Protein AF-A0A1I0SXF0-F1 (afdb_monomer_lite)

Foldseek 3Di:
DDDDDDDDDDDDPDPDPPDPPVVVVVVVVLQVVLLVLLLVLLQVLLVVVCVVQVVVLVVLDQDDPVNNLCSLVVSCVVSARDVSNVVPLPDALCSNPNDPPDVPPPPCPAWADFPVVLVVVCVVPPDPQKDWGWHDHPFFIWIWIADNLQKIKIKTKGQDPDPDPDPDDDDDDDLPWDKATKMKIKMWIAASRSHTAKIWMKIFMWTARLQAIDTDDFFIDMDGDPVNPQKDKDWPDTRDWDWDDDPNFIKIKTKTKMKIAHSHFGAGSNRTDRIHMWMWMWIAGNVRDIDTTTDTD

Organism: NCBI:txid150248

Sequence (297 aa):
MFKKMFVLVPLLLLFGLFNSASLSFAEEVDKEDNVVKAKNYIENNVTELNDILSSLEKRQGDLDLQEIQAVIDNYYSKNPVPKELVDDKTLTIDDVFPVEKNENSVQQEEAVLDFEELITEAKEDLAEGDSIYEFSNENGVVTVYVSKTGEVMLLDRIAVPTLNLEKNNQVMAAAAWKTTRTERTTGIAYNAFGFKMFTIWAEGNFEYNGTSARHANADGNVQRHFWGSTLVMENRAIGKKRTVTVGSYKYPEVYTRVYFEASFGIRWAGVTMTSATVEAYVGGSQTGSVYGGTKKL

Secondary structure (DSSP, 8-state):
--------------S-SSSSSHHHHHHHHHHHHHHHHHHHHHHHHHHHHHHHHHHHHTTT----HHHHHHHHHHHHHHSPPPHHHHH-TT--HHHHS-----TT----TTPEE-HHHHHHHHHHSPPTT-EEEEEEETTEEEEEEE-TTS-EEEEEEEEPP------------SS--EEPPPEEEEEEEE-TTS-EEEEEEEEEEEEE-SS-EEEEEEEEEEEE-GGGGGSEEEEEEEEEEEEEEETTEEEEEEEEEEEEEEEEEEEETTEEEEEEEEEEEEEE-TTS-EEEE----

Radius of gyration: 26.37 Å; chains: 1; bounding box: 90×64×62 Å

Structure (mmCIF, N/CA/C/O backbone):
data_AF-A0A1I0SXF0-F1
#
_entry.id   AF-A0A1I0SXF0-F1
#
loop_
_atom_site.group_PDB
_atom_site.id
_atom_site.type_symbol
_atom_site.label_atom_id
_atom_site.label_alt_id
_atom_site.label_comp_id
_atom_site.label_asym_id
_atom_site.label_entity_id
_atom_site.label_seq_id
_atom_site.pdbx_PDB_ins_code
_atom_site.Cartn_x
_atom_site.Cartn_y
_atom_site.Cartn_z
_atom_site.occupancy
_atom_site.B_iso_or_equiv
_atom_site.auth_seq_id
_atom_site.auth_comp_id
_atom_site.auth_asym_id
_atom_site.auth_atom_id
_atom_site.pdbx_PDB_model_num
ATOM 1 N N . MET A 1 1 ? -66.593 -45.325 27.503 1.00 36.38 1 MET A N 1
ATOM 2 C CA . MET A 1 1 ? -65.301 -45.288 26.782 1.00 36.38 1 MET A CA 1
ATOM 3 C C . MET A 1 1 ? -65.125 -43.878 26.230 1.00 36.38 1 MET A C 1
ATOM 5 O O . MET A 1 1 ? -66.012 -43.480 25.501 1.00 36.38 1 MET A O 1
ATOM 9 N N . PHE A 1 2 ? -64.064 -43.168 26.653 1.00 32.50 2 PHE A N 1
ATOM 10 C CA . PHE A 1 2 ? -63.445 -41.937 26.093 1.00 32.50 2 PHE A CA 1
ATOM 11 C C . PHE A 1 2 ? -64.346 -40.772 25.609 1.00 32.50 2 PHE A C 1
ATOM 13 O O . PHE A 1 2 ? -65.251 -40.969 24.825 1.00 32.50 2 PHE A O 1
ATOM 20 N N . LYS A 1 3 ? -64.107 -39.488 25.890 1.00 32.38 3 LYS A N 1
ATOM 21 C CA . LYS A 1 3 ? -63.222 -38.721 26.781 1.00 32.38 3 LYS A CA 1
ATOM 22 C C . LYS A 1 3 ? -63.762 -37.269 26.737 1.00 32.38 3 LYS A C 1
ATOM 24 O O . LYS A 1 3 ? -64.450 -36.880 25.803 1.00 32.38 3 LYS A O 1
ATOM 29 N N . LYS A 1 4 ? -63.441 -36.511 27.781 1.00 38.09 4 LYS A N 1
ATOM 30 C CA . LYS A 1 4 ? -63.780 -35.108 28.090 1.00 38.09 4 LYS A CA 1
ATOM 31 C C . LYS A 1 4 ? -63.404 -34.107 26.978 1.00 38.09 4 LYS A C 1
ATOM 33 O O . LYS A 1 4 ? -62.362 -34.304 26.368 1.00 38.09 4 LYS A O 1
ATOM 38 N N . MET A 1 5 ? -64.113 -32.974 26.870 1.00 36.62 5 MET A N 1
ATOM 39 C CA . MET A 1 5 ? -63.612 -31.655 27.327 1.00 36.62 5 MET A CA 1
ATOM 40 C C . MET A 1 5 ? -64.590 -30.506 27.023 1.00 36.62 5 MET A C 1
ATOM 42 O O . MET A 1 5 ? -64.810 -30.135 25.877 1.00 36.62 5 MET A O 1
ATOM 46 N N . PHE A 1 6 ? -65.111 -29.909 28.096 1.00 45.16 6 PHE A N 1
ATOM 47 C CA . PHE A 1 6 ? -65.421 -28.482 28.180 1.00 45.16 6 PHE A CA 1
ATOM 48 C C . PHE A 1 6 ? -64.111 -27.697 28.059 1.00 45.16 6 PHE A C 1
ATOM 50 O O . PHE A 1 6 ? -63.197 -28.005 28.822 1.00 45.16 6 PHE A O 1
ATOM 57 N N . VAL A 1 7 ? -64.050 -26.654 27.226 1.00 38.91 7 VAL A N 1
ATOM 58 C CA . VAL A 1 7 ? -63.239 -25.462 27.528 1.00 38.91 7 VAL A CA 1
ATOM 59 C C . VAL A 1 7 ? -63.986 -24.215 27.058 1.00 38.91 7 VAL A C 1
ATOM 61 O O . VAL A 1 7 ? -64.253 -24.023 25.875 1.00 38.91 7 VAL A O 1
ATOM 64 N N . LEU A 1 8 ? -64.338 -23.412 28.060 1.00 36.06 8 LEU A N 1
ATOM 65 C CA . LEU A 1 8 ? -64.826 -22.041 28.010 1.00 36.06 8 LEU A CA 1
ATOM 66 C C . LEU A 1 8 ? -63.845 -21.122 27.268 1.00 36.06 8 LEU A C 1
ATOM 68 O O . LEU A 1 8 ? -62.645 -21.148 27.530 1.00 36.06 8 LEU A O 1
ATOM 72 N N . VAL A 1 9 ? -64.393 -20.216 26.465 1.00 43.66 9 VAL A N 1
ATOM 73 C CA . VAL A 1 9 ? -63.760 -18.933 26.137 1.00 43.66 9 VAL A CA 1
ATOM 74 C C . VAL A 1 9 ? -63.714 -18.080 27.415 1.00 43.66 9 VAL A C 1
ATOM 76 O O . VAL A 1 9 ? -64.735 -17.969 28.098 1.00 43.66 9 VAL A O 1
ATOM 79 N N . PRO A 1 10 ? -62.574 -17.436 27.717 1.00 44.12 10 PRO A N 1
ATOM 80 C CA . PRO A 1 10 ? -62.668 -16.007 27.978 1.00 44.12 10 PRO A CA 1
ATOM 81 C C . PRO A 1 10 ? -61.589 -15.200 27.245 1.00 44.12 10 PRO A C 1
ATOM 83 O O . PRO A 1 10 ? -60.389 -15.413 27.382 1.00 44.12 10 PRO A O 1
ATOM 86 N N . LEU A 1 11 ? -62.092 -14.250 26.461 1.00 44.22 11 LEU A N 1
ATOM 87 C CA . LEU A 1 11 ? -61.677 -12.851 26.380 1.00 44.22 11 LEU A CA 1
ATOM 88 C C . LEU A 1 11 ? -60.486 -12.455 27.287 1.00 44.22 11 LEU A C 1
ATOM 90 O O . LEU A 1 11 ? -60.668 -12.250 28.482 1.00 44.22 11 LEU A O 1
ATOM 94 N N . LEU A 1 12 ? -59.298 -12.278 26.704 1.00 40.75 12 LEU A N 1
ATOM 95 C CA . LEU A 1 12 ? -58.191 -11.475 27.255 1.00 40.75 12 LEU A CA 1
ATOM 96 C C . LEU A 1 12 ? -57.285 -10.994 26.102 1.00 40.75 12 LEU A C 1
ATOM 98 O O . LEU A 1 12 ? -56.082 -11.222 26.062 1.00 40.75 12 LEU A O 1
ATOM 102 N N . LEU A 1 13 ? -57.892 -10.326 25.118 1.00 39.62 13 LEU A N 1
ATOM 103 C CA . LEU A 1 13 ? -57.183 -9.478 24.156 1.00 39.62 13 LEU A CA 1
ATOM 104 C C . LEU A 1 13 ? -57.098 -8.074 24.752 1.00 39.62 13 LEU A C 1
ATOM 106 O O . LEU A 1 13 ? -57.909 -7.229 24.399 1.00 39.62 13 LEU A O 1
ATOM 110 N N . LEU A 1 14 ? -56.196 -7.843 25.708 1.00 44.06 14 LEU A N 1
ATOM 111 C CA . LEU A 1 14 ? -55.929 -6.491 26.220 1.00 44.06 14 LEU A CA 1
ATOM 112 C C . LEU A 1 14 ? -54.582 -6.376 26.957 1.00 44.06 14 LEU A C 1
ATOM 114 O O . LEU A 1 14 ? -54.482 -5.642 27.922 1.00 44.06 14 LEU A O 1
ATOM 118 N N . PHE A 1 15 ? -53.526 -7.062 26.514 1.00 43.66 15 PHE A N 1
ATOM 119 C CA . PHE A 1 15 ? -52.150 -6.698 26.887 1.00 43.66 15 PHE A CA 1
ATOM 120 C C . PHE A 1 15 ? -51.203 -7.073 25.748 1.00 43.66 15 PHE A C 1
ATOM 122 O O . PHE A 1 15 ? -50.993 -8.247 25.468 1.00 43.66 15 PHE A O 1
ATOM 129 N N . GLY A 1 16 ? -50.665 -6.065 25.063 1.00 36.75 16 GLY A N 1
ATOM 130 C CA . GLY A 1 16 ? -49.703 -6.270 23.977 1.00 36.75 16 GLY A CA 1
ATOM 131 C C . GLY A 1 16 ? -49.351 -5.028 23.156 1.00 36.75 16 GLY A C 1
ATOM 132 O O . GLY A 1 16 ? -48.471 -5.111 22.312 1.00 36.75 16 GLY A O 1
ATOM 133 N N . LEU A 1 17 ? -49.984 -3.873 23.397 1.00 39.38 17 LEU A N 1
ATOM 134 C CA . LEU A 1 17 ? -49.678 -2.615 22.693 1.00 39.38 17 LEU A CA 1
ATOM 135 C C . LEU A 1 17 ? -48.643 -1.723 23.403 1.00 39.38 17 LEU A C 1
ATOM 137 O O . LEU A 1 17 ? -48.595 -0.525 23.159 1.00 39.38 17 LEU A O 1
ATOM 141 N N . PHE A 1 18 ? -47.789 -2.291 24.255 1.00 44.38 18 PHE A N 1
ATOM 142 C CA . PHE A 1 18 ? -46.662 -1.564 24.843 1.00 44.38 18 PHE A CA 1
ATOM 143 C C . PHE A 1 18 ? -45.451 -2.488 24.948 1.00 44.38 18 PHE A C 1
ATOM 145 O O . PHE A 1 18 ? -45.280 -3.146 25.967 1.00 44.38 18 PHE A O 1
ATOM 152 N N . ASN A 1 19 ? -44.658 -2.588 23.875 1.00 41.28 19 ASN A N 1
ATOM 153 C CA . ASN A 1 19 ? -43.223 -2.922 23.961 1.00 41.28 19 ASN A CA 1
ATOM 154 C C . ASN A 1 19 ? -42.435 -2.733 22.649 1.00 41.28 19 ASN A C 1
ATOM 156 O O . ASN A 1 19 ? -41.334 -3.250 22.512 1.00 41.28 19 ASN A O 1
ATOM 160 N N . SER A 1 20 ? -42.945 -1.972 21.680 1.00 40.62 20 SER A N 1
ATOM 161 C CA . SER A 1 20 ? -42.209 -1.658 20.444 1.00 40.62 20 SER A CA 1
ATOM 162 C C . SER A 1 20 ? -41.408 -0.348 20.501 1.00 40.62 20 SER A C 1
ATOM 164 O O . SER A 1 20 ? -40.778 0.002 19.514 1.00 40.62 20 SER A O 1
ATOM 166 N N . ALA A 1 21 ? -41.389 0.363 21.636 1.00 40.44 21 ALA A N 1
ATOM 167 C CA . ALA A 1 21 ? -40.644 1.623 21.793 1.00 40.44 21 ALA A CA 1
ATOM 168 C C . ALA A 1 21 ? -39.350 1.495 22.624 1.00 40.44 21 ALA A C 1
ATOM 170 O O . ALA A 1 21 ? -38.531 2.404 22.624 1.00 40.44 21 ALA A O 1
ATOM 171 N N . SER A 1 22 ? -39.149 0.382 23.336 1.00 37.34 22 SER A N 1
ATOM 172 C CA . SER A 1 22 ? -37.962 0.150 24.176 1.00 37.34 22 SER A CA 1
ATOM 173 C C . SER A 1 22 ? -36.822 -0.565 23.447 1.00 37.34 22 SER A C 1
ATOM 175 O O . SER A 1 22 ? -35.697 -0.542 23.931 1.00 37.34 22 SER A O 1
ATOM 177 N N . LEU A 1 23 ? -37.094 -1.169 22.286 1.00 40.25 23 LEU A N 1
ATOM 178 C CA . LEU A 1 23 ? -36.065 -1.800 21.455 1.00 40.25 23 LEU A CA 1
ATOM 179 C C . LEU A 1 23 ? -35.302 -0.774 20.607 1.00 40.25 23 LEU A C 1
ATOM 181 O O . LEU A 1 23 ? -34.086 -0.866 20.548 1.00 40.25 23 LEU A O 1
ATOM 185 N N . SER A 1 24 ? -35.965 0.253 20.053 1.00 39.66 24 SER A N 1
ATOM 186 C CA . SER A 1 24 ? -35.251 1.268 19.259 1.00 39.66 24 SER A CA 1
ATOM 187 C C . SER A 1 24 ? -34.368 2.170 20.123 1.00 39.66 24 SER A C 1
ATOM 189 O O . SER A 1 24 ? -33.274 2.513 19.711 1.00 39.66 24 SER A O 1
ATOM 191 N N . PHE A 1 25 ? -34.801 2.513 21.342 1.00 39.06 25 PHE A N 1
ATOM 192 C CA . PHE A 1 25 ? -34.037 3.407 22.219 1.00 39.06 25 PHE A CA 1
ATOM 193 C C . PHE A 1 25 ? -32.820 2.720 22.860 1.00 39.06 25 PHE A C 1
ATOM 195 O O . PHE A 1 25 ? -31.826 3.374 23.143 1.00 39.06 25 PHE A O 1
ATOM 202 N N . ALA A 1 26 ? -32.881 1.405 23.101 1.00 47.84 26 ALA A N 1
ATOM 203 C CA . ALA A 1 26 ? -31.738 0.651 23.621 1.00 47.84 26 ALA A CA 1
ATOM 204 C C . ALA A 1 26 ? -30.680 0.383 22.536 1.00 47.84 26 ALA A C 1
ATOM 206 O O . ALA A 1 26 ? -29.493 0.437 22.828 1.00 47.84 26 ALA A O 1
ATOM 207 N N . GLU A 1 27 ? -31.112 0.128 21.298 1.00 54.84 27 GLU A N 1
ATOM 208 C CA . GLU A 1 27 ? -30.232 -0.102 20.144 1.00 54.84 27 GLU A CA 1
ATOM 209 C C . GLU A 1 27 ? -29.553 1.200 19.671 1.00 54.84 27 GLU A C 1
ATOM 211 O O . GLU A 1 27 ? -28.376 1.198 19.323 1.00 54.84 27 GLU A O 1
ATOM 216 N N . GLU A 1 28 ? -30.254 2.337 19.743 1.00 55.66 28 GLU A N 1
ATOM 217 C CA . GLU A 1 28 ? -29.723 3.657 19.369 1.00 55.66 28 GLU A CA 1
ATOM 218 C C . GLU A 1 28 ? -28.699 4.199 20.389 1.00 55.66 28 GLU A C 1
ATOM 220 O O . GLU A 1 28 ? -27.676 4.754 19.992 1.00 55.66 28 GLU A O 1
ATOM 225 N N . VAL A 1 29 ? -28.910 3.964 21.695 1.00 58.78 29 VAL A N 1
ATOM 226 C CA . VAL A 1 29 ? -27.956 4.348 22.760 1.00 58.78 29 VAL A CA 1
ATOM 227 C C . VAL A 1 29 ? -26.666 3.517 22.710 1.00 58.78 29 VAL A C 1
ATOM 229 O O . VAL A 1 29 ? -25.591 4.054 22.972 1.00 58.78 29 VAL A O 1
ATOM 232 N N . ASP A 1 30 ? -26.748 2.230 22.354 1.00 74.06 30 ASP A N 1
ATOM 233 C CA . ASP A 1 30 ? -25.571 1.354 22.227 1.00 74.06 30 ASP A CA 1
ATOM 234 C C . ASP A 1 30 ? -24.715 1.742 21.007 1.00 74.06 30 ASP A C 1
ATOM 236 O O . ASP A 1 30 ? -23.486 1.796 21.089 1.00 74.06 30 ASP A O 1
ATOM 240 N N . LYS A 1 31 ? -25.359 2.128 19.894 1.00 80.94 31 LYS A N 1
ATOM 241 C CA . LYS A 1 31 ? -24.653 2.593 18.692 1.00 80.94 31 LYS A CA 1
ATOM 242 C C . LYS A 1 31 ? -23.901 3.909 18.925 1.00 80.94 31 LYS A C 1
ATOM 244 O O . LYS A 1 31 ? -22.761 4.031 18.483 1.00 80.94 31 LYS A O 1
ATOM 249 N N . GLU A 1 32 ? -24.491 4.886 19.618 1.00 85.75 32 GLU A N 1
ATOM 250 C CA . GLU A 1 32 ? -23.821 6.169 19.901 1.00 85.75 32 GLU A CA 1
ATOM 251 C C . GLU A 1 32 ? -22.584 5.990 20.803 1.00 85.75 32 GLU A C 1
ATOM 253 O O . GLU A 1 32 ? -21.521 6.554 20.527 1.00 85.75 32 GLU A O 1
ATOM 258 N N . ASP A 1 33 ? -22.677 5.143 21.834 1.00 88.88 33 ASP A N 1
ATOM 259 C CA . ASP A 1 33 ? -21.535 4.800 22.693 1.00 88.88 33 ASP A CA 1
ATOM 260 C C . ASP A 1 33 ? -20.435 4.054 21.912 1.00 88.88 33 ASP A C 1
ATOM 262 O O . ASP A 1 33 ? -19.247 4.375 22.035 1.00 88.88 33 ASP A O 1
ATOM 266 N N . ASN A 1 34 ? -20.815 3.115 21.037 1.00 88.12 34 ASN A N 1
ATOM 267 C CA . ASN A 1 34 ? -19.876 2.408 20.163 1.00 88.12 34 ASN A CA 1
ATOM 268 C C . ASN A 1 34 ? -19.177 3.345 19.170 1.00 88.12 34 ASN A C 1
ATOM 270 O O . ASN A 1 34 ? -17.974 3.201 18.949 1.00 88.12 34 ASN A O 1
ATOM 274 N N . VAL A 1 35 ? -19.876 4.347 18.626 1.00 89.12 35 VAL A N 1
ATOM 275 C CA . VAL A 1 35 ? -19.275 5.387 17.774 1.00 89.12 35 VAL A CA 1
ATOM 276 C C . VAL A 1 35 ? -18.187 6.153 18.529 1.00 89.12 35 VAL A C 1
ATOM 278 O O . VAL A 1 35 ? -17.072 6.300 18.023 1.00 89.12 35 VAL A O 1
ATOM 281 N N . VAL A 1 36 ? -18.466 6.595 19.760 1.00 91.19 36 VAL A N 1
ATOM 282 C CA . VAL A 1 36 ? -17.489 7.324 20.587 1.00 91.19 36 VAL A CA 1
ATOM 283 C C . VAL A 1 36 ? -16.285 6.443 20.931 1.00 91.19 36 VAL A C 1
ATOM 285 O O . VAL A 1 36 ? -15.139 6.887 20.821 1.00 91.19 36 VAL A O 1
ATOM 288 N N . LYS A 1 37 ? -16.516 5.183 21.310 1.00 90.81 37 LYS A N 1
ATOM 289 C CA . LYS A 1 37 ? -15.447 4.210 21.584 1.00 90.81 37 LYS A CA 1
ATOM 290 C C . LYS A 1 37 ? -14.580 3.950 20.357 1.00 90.81 37 LYS A C 1
ATOM 292 O O . LYS A 1 37 ? -13.356 3.957 20.477 1.00 90.81 37 LYS A O 1
ATOM 297 N N . ALA A 1 38 ? -15.197 3.748 19.193 1.00 89.81 38 ALA A N 1
ATOM 298 C CA . ALA A 1 38 ? -14.491 3.520 17.939 1.00 89.81 38 ALA A CA 1
ATOM 299 C C . ALA A 1 38 ? -13.643 4.727 17.550 1.00 89.81 38 ALA A C 1
ATOM 301 O O . ALA A 1 38 ? -12.468 4.561 17.232 1.00 89.81 38 ALA A O 1
ATOM 302 N N . LYS A 1 39 ? -14.200 5.938 17.659 1.00 91.38 39 LYS A N 1
ATOM 303 C CA . LYS A 1 39 ? -13.474 7.179 17.385 1.00 91.38 39 LYS A CA 1
ATOM 304 C C . LYS A 1 39 ? -12.245 7.323 18.279 1.00 91.38 39 LYS A C 1
ATOM 306 O O . LYS A 1 39 ? -11.142 7.483 17.769 1.00 91.38 39 LYS A O 1
ATOM 311 N N . ASN A 1 40 ? -12.417 7.179 19.594 1.00 93.62 40 ASN A N 1
ATOM 312 C CA . ASN A 1 40 ? -11.314 7.274 20.553 1.00 93.62 40 ASN A CA 1
ATOM 313 C C . ASN A 1 40 ? -10.244 6.203 20.308 1.00 93.62 40 ASN A C 1
ATOM 315 O O . ASN A 1 40 ? -9.052 6.486 20.397 1.00 93.62 40 ASN A O 1
ATOM 319 N N . TYR A 1 41 ? -10.657 4.968 20.007 1.00 93.31 41 TYR A N 1
ATOM 320 C CA . TYR A 1 41 ? -9.726 3.901 19.651 1.00 93.31 41 TYR A CA 1
ATOM 321 C C . TYR A 1 41 ? -8.919 4.288 18.408 1.00 93.31 41 TYR A C 1
ATOM 323 O O . TYR A 1 41 ? -7.693 4.247 18.443 1.00 93.31 41 TYR A O 1
ATOM 331 N N . ILE A 1 42 ? -9.584 4.705 17.332 1.00 92.00 42 ILE A N 1
ATOM 332 C CA . ILE A 1 42 ? -8.931 5.050 16.068 1.00 92.00 42 ILE A CA 1
ATOM 333 C C . ILE A 1 42 ? -7.971 6.233 16.241 1.00 92.00 42 ILE A C 1
ATOM 335 O O . ILE A 1 42 ? -6.807 6.115 15.872 1.00 92.00 42 ILE A O 1
ATOM 339 N N . GLU A 1 43 ? -8.411 7.334 16.853 1.00 92.94 43 GLU A N 1
ATOM 340 C CA . GLU A 1 43 ? -7.586 8.539 17.038 1.00 92.94 43 GLU A CA 1
ATOM 341 C C . GLU A 1 43 ? -6.325 8.258 17.874 1.00 92.94 43 GLU A C 1
ATOM 343 O O . GLU A 1 43 ? -5.227 8.712 17.529 1.00 92.94 43 GLU A O 1
ATOM 348 N N . ASN A 1 44 ? -6.452 7.451 18.935 1.00 95.00 44 ASN A N 1
ATOM 349 C CA . ASN A 1 44 ? -5.307 7.032 19.744 1.00 95.00 44 ASN A CA 1
ATOM 350 C C . ASN A 1 44 ? -4.333 6.169 18.930 1.00 95.00 44 ASN A C 1
ATOM 352 O O . ASN A 1 44 ? -3.128 6.418 18.961 1.00 95.00 44 ASN A O 1
ATOM 356 N N . ASN A 1 45 ? -4.844 5.194 18.168 1.00 93.38 45 ASN A N 1
ATOM 357 C CA . ASN A 1 45 ? -3.986 4.311 17.379 1.00 93.38 45 ASN A CA 1
ATOM 358 C C . ASN A 1 45 ? -3.285 5.041 16.231 1.00 93.38 45 ASN A C 1
ATOM 360 O O . ASN A 1 45 ? -2.110 4.782 15.992 1.00 93.38 45 ASN A O 1
ATOM 364 N N . VAL A 1 46 ? -3.963 5.970 15.548 1.00 93.56 46 VAL A N 1
ATOM 365 C CA . VAL A 1 46 ? -3.345 6.817 14.513 1.00 93.56 46 VAL A CA 1
ATOM 366 C C . VAL A 1 46 ? -2.172 7.590 15.104 1.00 93.56 46 VAL A C 1
ATOM 368 O O . VAL A 1 46 ? -1.076 7.571 14.548 1.00 93.56 46 VAL A O 1
ATOM 371 N N . THR A 1 47 ? -2.383 8.227 16.258 1.00 95.19 47 THR A N 1
ATOM 372 C CA . THR A 1 47 ? -1.353 9.026 16.932 1.00 95.19 47 THR A CA 1
ATOM 373 C C . THR A 1 47 ? -0.139 8.173 17.304 1.00 95.19 47 THR A C 1
ATOM 375 O O . THR A 1 47 ? 0.985 8.479 16.909 1.00 95.19 47 THR A O 1
ATOM 378 N N . GLU A 1 48 ? -0.355 7.066 18.017 1.00 96.50 48 GLU A N 1
ATOM 379 C CA . GLU A 1 48 ? 0.733 6.198 18.475 1.00 96.50 48 GLU A CA 1
ATOM 380 C C . GLU A 1 48 ? 1.462 5.496 17.320 1.00 96.50 48 GLU A C 1
ATOM 382 O O . GLU A 1 48 ? 2.688 5.359 17.349 1.00 96.50 48 GLU A O 1
ATOM 387 N N . LEU A 1 49 ? 0.735 5.057 16.286 1.00 96.00 49 LEU A N 1
ATOM 388 C CA . LEU A 1 49 ? 1.341 4.426 15.118 1.00 96.00 49 LEU A CA 1
ATOM 389 C C . LEU A 1 49 ? 2.206 5.426 14.341 1.00 96.00 49 LEU A C 1
ATOM 391 O O . LEU A 1 49 ? 3.326 5.085 13.955 1.00 96.00 49 LEU A O 1
ATOM 395 N N . ASN A 1 50 ? 1.735 6.663 14.171 1.00 95.69 50 ASN A N 1
ATOM 396 C CA . ASN A 1 50 ? 2.508 7.738 13.551 1.00 95.69 50 ASN A CA 1
ATOM 397 C C . ASN A 1 50 ? 3.789 8.052 14.341 1.00 95.69 50 ASN A C 1
ATOM 399 O O . ASN A 1 50 ? 4.857 8.225 13.748 1.00 95.69 50 ASN A O 1
ATOM 403 N N . ASP A 1 51 ? 3.733 8.045 15.675 1.00 96.00 51 ASP A N 1
ATOM 404 C CA . ASP A 1 51 ? 4.920 8.216 16.520 1.00 96.00 51 ASP A CA 1
ATOM 405 C C . ASP A 1 51 ? 5.939 7.080 16.324 1.00 96.00 51 ASP A C 1
ATOM 407 O O . ASP A 1 51 ? 7.151 7.325 16.221 1.00 96.00 51 ASP A O 1
ATOM 411 N N . ILE A 1 52 ? 5.464 5.832 16.226 1.00 95.88 52 ILE A N 1
ATOM 412 C CA . ILE A 1 52 ? 6.301 4.652 15.965 1.00 95.88 52 ILE A CA 1
ATOM 413 C C . ILE A 1 52 ? 6.960 4.753 14.585 1.00 95.88 52 ILE A C 1
ATOM 415 O O . ILE A 1 52 ? 8.185 4.607 14.483 1.00 95.88 52 ILE A O 1
ATOM 419 N N . LEU A 1 53 ? 6.174 5.016 13.539 1.00 95.69 53 LEU A N 1
ATOM 420 C CA . LEU A 1 53 ? 6.642 5.077 12.154 1.00 95.69 53 LEU A CA 1
ATOM 421 C C . LEU A 1 53 ? 7.584 6.261 11.928 1.00 95.69 53 LEU A C 1
ATOM 423 O O . LEU A 1 53 ? 8.673 6.066 11.391 1.00 95.69 53 LEU A O 1
ATOM 427 N N . SER A 1 54 ? 7.264 7.449 12.452 1.00 94.81 54 SER A N 1
ATOM 428 C CA . SER A 1 54 ? 8.162 8.612 12.400 1.00 94.81 54 SER A CA 1
ATOM 429 C C . SER A 1 54 ? 9.490 8.332 13.104 1.00 94.81 54 SER A C 1
ATOM 431 O O . SER A 1 54 ? 10.562 8.707 12.624 1.00 94.81 54 SER A O 1
ATOM 433 N N . SER A 1 55 ? 9.448 7.648 14.250 1.00 93.81 55 SER A N 1
ATOM 434 C CA . SER A 1 55 ? 10.660 7.261 14.975 1.00 93.81 55 SER A CA 1
ATOM 435 C C . SER A 1 55 ? 11.483 6.214 14.226 1.00 93.81 55 SER A C 1
ATOM 437 O O . SER A 1 55 ? 12.704 6.178 14.380 1.00 93.81 55 SER A O 1
ATOM 439 N N . LEU A 1 56 ? 10.852 5.319 13.461 1.00 92.62 56 LEU A N 1
ATOM 440 C CA . LEU A 1 56 ? 11.544 4.361 12.592 1.00 92.62 56 LEU A CA 1
ATOM 441 C C . LEU A 1 56 ? 12.176 5.061 11.386 1.00 92.62 56 LEU A C 1
ATOM 443 O O . LEU A 1 56 ? 13.352 4.839 11.116 1.00 92.62 56 LEU A O 1
ATOM 447 N N . GLU A 1 57 ? 11.442 5.949 10.720 1.00 90.94 57 GLU A N 1
ATOM 448 C CA . GLU A 1 57 ? 11.909 6.663 9.527 1.00 90.94 57 GLU A CA 1
ATOM 449 C C . GLU A 1 57 ? 13.133 7.531 9.852 1.00 90.94 57 GLU A C 1
ATOM 451 O O . GLU A 1 57 ? 14.165 7.463 9.182 1.00 90.94 57 GLU A O 1
ATOM 456 N N . LYS A 1 58 ? 13.089 8.259 10.977 1.00 89.69 58 LYS A N 1
ATOM 457 C CA . LYS A 1 58 ? 14.218 9.069 11.474 1.00 89.69 58 LYS A CA 1
ATOM 458 C C . LYS A 1 58 ? 15.477 8.256 11.771 1.00 89.69 58 LYS A C 1
ATOM 460 O O . LYS A 1 58 ? 16.572 8.815 11.755 1.00 89.69 58 LYS A O 1
ATOM 465 N N . ARG A 1 59 ? 15.342 6.960 12.072 1.00 85.00 59 ARG A N 1
ATOM 466 C CA . ARG A 1 59 ? 16.486 6.069 12.314 1.00 85.00 59 ARG A CA 1
ATOM 467 C C . ARG A 1 59 ? 17.195 5.649 11.023 1.00 85.00 59 ARG A C 1
ATOM 469 O O . ARG A 1 59 ? 18.290 5.110 11.139 1.00 85.00 59 ARG A O 1
ATOM 476 N N . GLN A 1 60 ? 16.613 5.918 9.846 1.00 75.81 60 GLN A N 1
ATOM 477 C CA . GLN A 1 60 ? 17.165 5.575 8.526 1.00 75.81 60 GLN A CA 1
ATOM 478 C C . GLN A 1 60 ? 17.652 4.117 8.455 1.00 75.81 60 GLN A C 1
ATOM 480 O O . GLN A 1 60 ? 18.776 3.837 8.041 1.00 75.81 60 GLN A O 1
ATOM 485 N N . GLY A 1 61 ? 16.819 3.193 8.941 1.00 71.81 61 GLY A N 1
ATOM 486 C CA . GLY A 1 61 ? 17.101 1.761 8.885 1.00 71.81 61 GLY A CA 1
ATOM 487 C C . GLY A 1 61 ? 16.799 1.168 7.510 1.00 71.81 61 GLY A C 1
ATOM 488 O O . GLY A 1 61 ? 15.876 1.615 6.834 1.00 71.81 61 GLY A O 1
ATOM 489 N N . ASP A 1 62 ? 17.557 0.136 7.144 1.00 82.75 62 ASP A N 1
ATOM 490 C CA . ASP A 1 62 ? 17.331 -0.724 5.975 1.00 82.75 62 ASP A CA 1
ATOM 491 C C . ASP A 1 62 ? 16.169 -1.683 6.280 1.00 82.75 62 ASP A C 1
ATOM 493 O O . ASP A 1 62 ? 16.390 -2.852 6.576 1.00 82.75 62 ASP A O 1
ATOM 497 N N . LEU A 1 63 ? 14.949 -1.134 6.361 1.00 87.69 63 LEU A N 1
ATOM 498 C CA . LEU A 1 63 ? 13.749 -1.886 6.729 1.00 87.69 63 LEU A CA 1
ATOM 499 C C . LEU A 1 63 ? 13.020 -2.389 5.486 1.00 87.69 63 LEU A C 1
ATOM 501 O O . LEU A 1 63 ? 12.697 -1.614 4.578 1.00 87.69 63 LEU A O 1
ATOM 505 N N . ASP A 1 64 ? 12.726 -3.684 5.462 1.00 89.69 64 ASP A N 1
ATOM 506 C CA . ASP A 1 64 ? 11.948 -4.298 4.390 1.00 89.69 64 ASP A CA 1
ATOM 507 C C . ASP A 1 64 ? 10.435 -4.321 4.680 1.00 89.69 64 ASP A C 1
ATOM 509 O O . ASP A 1 64 ? 9.953 -4.024 5.780 1.00 89.69 64 ASP A O 1
ATOM 513 N N . LEU A 1 65 ? 9.644 -4.680 3.664 1.00 90.62 65 LEU A N 1
ATOM 514 C CA . LEU A 1 65 ? 8.188 -4.750 3.773 1.00 90.62 65 LEU A CA 1
ATOM 515 C C . LEU A 1 65 ? 7.732 -5.725 4.877 1.00 90.62 65 LEU A C 1
ATOM 517 O O . LEU A 1 65 ? 6.682 -5.517 5.489 1.00 90.62 65 LEU A O 1
ATOM 521 N N . GLN A 1 66 ? 8.462 -6.813 5.126 1.00 91.75 66 GLN A N 1
ATOM 522 C CA . GLN A 1 66 ? 8.101 -7.789 6.152 1.00 91.75 66 GLN A CA 1
ATOM 523 C C . GLN A 1 66 ? 8.341 -7.225 7.556 1.00 91.75 66 GLN A C 1
ATOM 525 O O . GLN A 1 66 ? 7.504 -7.418 8.440 1.00 91.75 66 GLN A O 1
ATOM 530 N N . GLU A 1 67 ? 9.438 -6.504 7.760 1.00 93.38 67 GLU A N 1
ATOM 531 C CA . GLU A 1 67 ? 9.763 -5.846 9.024 1.00 93.38 67 GLU A CA 1
ATOM 532 C C . GLU A 1 67 ? 8.775 -4.724 9.346 1.00 93.38 67 GLU A C 1
ATOM 534 O O . GLU A 1 67 ? 8.275 -4.652 10.472 1.00 93.38 67 GLU A O 1
ATOM 539 N N . ILE A 1 68 ? 8.413 -3.901 8.357 1.00 94.50 68 ILE A N 1
ATOM 540 C CA . ILE A 1 68 ? 7.398 -2.851 8.527 1.00 94.50 68 ILE A CA 1
ATOM 541 C C . ILE A 1 68 ? 6.023 -3.454 8.848 1.00 94.50 68 ILE A C 1
ATOM 543 O O . ILE A 1 68 ? 5.358 -3.004 9.785 1.00 94.50 68 ILE A O 1
ATOM 547 N N . GLN A 1 69 ? 5.609 -4.520 8.152 1.00 95.12 69 GLN A N 1
ATOM 548 C CA . GLN A 1 69 ? 4.385 -5.252 8.508 1.00 95.12 69 GLN A CA 1
ATOM 549 C C . GLN A 1 69 ? 4.446 -5.800 9.932 1.00 95.12 69 GLN A C 1
ATOM 551 O O . GLN A 1 69 ? 3.476 -5.675 10.669 1.00 95.12 69 GLN A O 1
ATOM 556 N N . ALA A 1 70 ? 5.577 -6.378 10.345 1.00 95.44 70 ALA A N 1
ATOM 557 C CA . ALA A 1 70 ? 5.724 -6.933 11.684 1.00 95.44 70 ALA A CA 1
ATOM 558 C C . ALA A 1 70 ? 5.601 -5.857 12.773 1.00 95.44 70 ALA A C 1
ATOM 560 O O . ALA A 1 70 ? 5.038 -6.132 13.833 1.00 95.44 70 ALA A O 1
ATOM 561 N N . VAL A 1 71 ? 6.082 -4.634 12.521 1.00 95.88 71 VAL A N 1
ATOM 562 C CA . VAL A 1 71 ? 5.877 -3.488 13.419 1.00 95.88 71 VAL A CA 1
ATOM 563 C C . VAL A 1 71 ? 4.385 -3.185 13.578 1.00 95.88 71 VAL A C 1
ATOM 565 O O . VAL A 1 71 ? 3.910 -3.105 14.713 1.00 95.88 71 VAL A O 1
ATOM 568 N N . ILE A 1 72 ? 3.655 -3.061 12.465 1.00 96.00 72 ILE A N 1
ATOM 569 C CA . ILE A 1 72 ? 2.219 -2.737 12.446 1.00 96.00 72 ILE A CA 1
ATOM 570 C C . ILE A 1 72 ? 1.397 -3.867 13.085 1.00 96.00 72 ILE A C 1
ATOM 572 O O . ILE A 1 72 ? 0.603 -3.630 13.995 1.00 96.00 72 ILE A O 1
ATOM 576 N N . ASP A 1 73 ? 1.640 -5.115 12.686 1.00 95.50 73 ASP A N 1
ATOM 577 C CA . ASP A 1 73 ? 0.946 -6.295 13.208 1.00 95.50 73 ASP A CA 1
ATOM 578 C C . ASP A 1 73 ? 1.189 -6.452 14.722 1.00 95.50 73 ASP A C 1
ATOM 580 O O . ASP A 1 73 ? 0.262 -6.717 15.492 1.00 95.50 73 ASP A O 1
ATOM 584 N N . ASN A 1 74 ? 2.428 -6.245 15.189 1.00 96.56 74 ASN A N 1
ATOM 585 C CA . ASN A 1 74 ? 2.741 -6.294 16.617 1.00 96.56 74 ASN A CA 1
ATOM 586 C C . ASN A 1 74 ? 2.110 -5.126 17.396 1.00 96.56 74 ASN A C 1
ATOM 588 O O . ASN A 1 74 ? 1.828 -5.285 18.586 1.00 96.56 74 ASN A O 1
ATOM 592 N N . TYR A 1 75 ? 1.927 -3.959 16.776 1.00 96.44 75 TYR A N 1
ATOM 593 C CA . TYR A 1 75 ? 1.231 -2.838 17.401 1.00 96.44 75 TYR A CA 1
ATOM 594 C C . TYR A 1 75 ? -0.238 -3.196 17.664 1.00 96.44 75 TYR A C 1
ATOM 596 O O . TYR A 1 75 ? -0.661 -3.236 18.821 1.00 96.44 75 TYR A O 1
ATOM 604 N N . TYR A 1 76 ? -0.982 -3.595 16.631 1.00 94.62 76 TYR A N 1
ATOM 605 C CA . TYR A 1 76 ? -2.400 -3.943 16.774 1.00 94.62 76 TYR A CA 1
ATOM 606 C C . TYR A 1 76 ? -2.643 -5.225 17.579 1.00 94.62 76 TYR A C 1
ATOM 608 O O . TYR A 1 76 ? -3.665 -5.353 18.248 1.00 94.62 76 TYR A O 1
ATOM 616 N N . SER A 1 77 ? -1.685 -6.158 17.613 1.00 93.94 77 SER A N 1
ATOM 617 C CA . SER A 1 77 ? -1.764 -7.307 18.523 1.00 93.94 77 SER A CA 1
ATOM 618 C C . SER A 1 77 ? -1.673 -6.909 20.002 1.00 93.94 77 SER A C 1
ATOM 620 O O . SER A 1 77 ? -2.174 -7.649 20.850 1.00 93.94 77 SER A O 1
ATOM 622 N N . LYS A 1 78 ? -0.995 -5.803 20.329 1.00 96.25 78 LYS A N 1
ATOM 623 C CA . LYS A 1 78 ? -0.869 -5.285 21.703 1.00 96.25 78 LYS A CA 1
ATOM 624 C C . LYS A 1 78 ? -1.985 -4.307 22.057 1.00 96.25 78 LYS A C 1
ATOM 626 O O . LYS A 1 78 ? -2.326 -4.202 23.231 1.00 96.25 78 LYS A O 1
ATOM 631 N N . ASN A 1 79 ? -2.570 -3.672 21.045 1.00 94.75 79 ASN A N 1
ATOM 632 C CA . ASN A 1 79 ? -3.666 -2.717 21.154 1.00 94.75 79 ASN A CA 1
ATOM 633 C C . ASN A 1 79 ? -4.898 -3.212 20.371 1.00 94.75 79 ASN A C 1
ATOM 635 O O . ASN A 1 79 ? -5.309 -2.573 19.398 1.00 94.75 79 ASN A O 1
ATOM 639 N N . PRO A 1 80 ? -5.481 -4.372 20.736 1.00 92.88 80 PRO A N 1
ATOM 640 C CA . PRO A 1 80 ? -6.602 -4.929 19.994 1.00 92.88 80 PRO A CA 1
ATOM 641 C C . PRO A 1 80 ? -7.829 -4.021 20.095 1.00 92.88 80 PRO A C 1
ATOM 643 O O . PRO A 1 80 ? -8.099 -3.432 21.144 1.00 92.88 80 PRO A O 1
ATOM 646 N N . VAL A 1 81 ? -8.598 -3.955 19.010 1.00 89.56 81 VAL A N 1
ATOM 647 C CA . VAL A 1 81 ? -9.901 -3.287 19.003 1.00 89.56 81 VAL A CA 1
ATOM 648 C C . VAL A 1 81 ? -10.831 -3.913 20.061 1.00 89.56 81 VAL A C 1
ATOM 650 O O . VAL A 1 81 ? -10.848 -5.143 20.210 1.00 89.56 81 VAL A O 1
ATOM 653 N N . PRO A 1 82 ? -11.597 -3.102 20.818 1.00 88.38 82 PRO A N 1
ATOM 654 C CA . PRO A 1 82 ? -12.607 -3.605 21.741 1.00 88.38 82 PRO A CA 1
ATOM 655 C C . PRO A 1 82 ? -13.581 -4.566 21.054 1.00 88.38 82 PRO A C 1
ATOM 657 O O . PRO A 1 82 ? -14.043 -4.325 19.938 1.00 88.38 82 PRO A O 1
ATOM 660 N N . LYS A 1 83 ? -13.894 -5.678 21.724 1.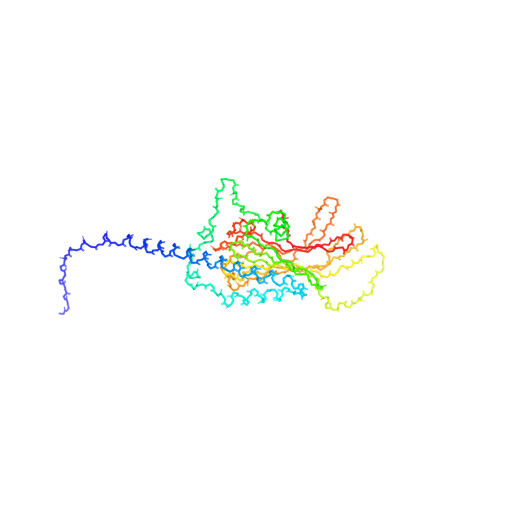00 85.94 83 LYS A N 1
ATOM 661 C CA . LYS A 1 83 ? -14.657 -6.780 21.125 1.00 85.94 83 LYS A CA 1
ATOM 662 C C . LYS A 1 83 ? -16.073 -6.352 20.736 1.00 85.94 83 LYS A C 1
ATOM 664 O O . LYS A 1 83 ? -16.570 -6.774 19.700 1.00 85.94 83 LYS A O 1
ATOM 669 N N . GLU A 1 84 ? -16.687 -5.494 21.539 1.00 84.69 84 GLU A N 1
ATOM 670 C CA . GLU A 1 84 ? -18.000 -4.911 21.278 1.00 84.69 84 GLU A CA 1
ATOM 671 C C . GLU A 1 84 ? -18.072 -4.191 19.922 1.00 84.69 84 GLU A C 1
ATOM 673 O O . GLU A 1 84 ? -19.075 -4.318 19.232 1.00 84.69 84 GLU A O 1
ATOM 678 N N . LEU A 1 85 ? -16.987 -3.539 19.484 1.00 83.81 85 LEU A N 1
ATOM 679 C CA . LEU A 1 85 ? -16.930 -2.856 18.186 1.00 83.81 85 LEU A CA 1
ATOM 680 C C . LEU A 1 85 ? -16.772 -3.836 17.019 1.00 83.81 85 LEU A C 1
ATOM 682 O O . LEU A 1 85 ? -17.230 -3.563 15.916 1.00 83.81 85 LEU A O 1
ATOM 686 N N . VAL A 1 86 ? -16.118 -4.978 17.251 1.00 79.94 86 VAL A N 1
ATOM 687 C CA . VAL A 1 86 ? -15.986 -6.051 16.250 1.00 79.94 86 VAL A CA 1
ATOM 688 C C . VAL A 1 86 ? -17.311 -6.787 16.058 1.00 79.94 86 VAL A C 1
ATOM 690 O O . VAL A 1 86 ? -17.629 -7.225 14.951 1.00 79.94 86 VAL A O 1
ATOM 693 N N . ASP A 1 87 ? -18.065 -6.950 17.144 1.00 79.44 87 ASP A N 1
ATOM 694 C CA . ASP A 1 87 ? -19.346 -7.649 17.145 1.00 79.44 87 ASP A CA 1
ATOM 695 C C . ASP A 1 87 ? -20.496 -6.753 16.621 1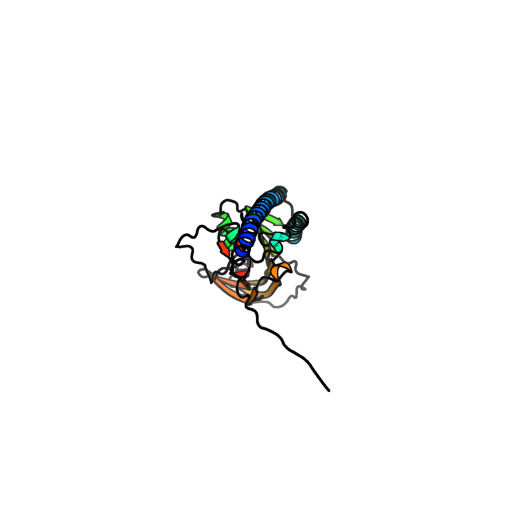.00 79.44 87 ASP A C 1
ATOM 697 O O . ASP A 1 87 ? -21.503 -7.283 16.134 1.00 79.44 87 ASP A O 1
ATOM 701 N N . ASP A 1 88 ? -20.342 -5.422 16.652 1.00 77.44 88 ASP A N 1
ATOM 702 C CA . ASP A 1 88 ? -21.294 -4.454 16.096 1.00 77.44 88 ASP A CA 1
ATOM 703 C C . ASP A 1 88 ? -21.220 -4.391 14.561 1.00 77.44 88 ASP A C 1
ATOM 705 O O . ASP A 1 88 ? -20.377 -3.734 13.953 1.00 77.44 88 ASP A O 1
ATOM 709 N N . LYS A 1 89 ? -22.167 -5.071 13.910 1.00 73.56 89 LYS A N 1
ATOM 710 C CA . LYS A 1 89 ? -22.281 -5.115 12.443 1.00 73.56 89 LYS A CA 1
ATOM 711 C C . LYS A 1 89 ? -22.974 -3.892 11.837 1.00 73.56 89 LYS A C 1
ATOM 713 O O . LYS A 1 89 ? -23.115 -3.835 10.617 1.00 73.56 89 LYS A O 1
ATOM 718 N N . THR A 1 90 ? -23.486 -2.985 12.666 1.00 74.81 90 THR A N 1
ATOM 719 C CA . THR A 1 90 ? -24.240 -1.796 12.237 1.00 74.81 90 THR A CA 1
ATOM 720 C C . THR A 1 90 ? -23.395 -0.529 12.249 1.00 74.81 90 THR A C 1
ATOM 722 O O . THR A 1 90 ? -23.808 0.482 11.672 1.00 74.81 90 THR A O 1
ATOM 725 N N . LEU A 1 91 ? -22.235 -0.587 12.905 1.00 75.62 91 LEU A N 1
ATOM 726 C CA . LEU A 1 91 ? -21.238 0.465 12.927 1.00 75.62 91 LEU A CA 1
ATOM 727 C C . LEU A 1 91 ? -20.521 0.531 11.575 1.00 75.62 91 LEU A C 1
ATOM 729 O O . LEU A 1 91 ? -20.022 -0.471 11.066 1.00 75.62 91 LEU A O 1
ATOM 733 N N . THR A 1 92 ? -20.445 1.725 11.004 1.00 74.25 92 THR A N 1
ATOM 734 C CA . THR A 1 92 ? -19.737 2.010 9.753 1.00 74.25 92 THR A CA 1
ATOM 735 C C . THR A 1 92 ? -18.692 3.098 9.970 1.00 74.25 92 THR A C 1
ATOM 737 O O . THR A 1 92 ? -18.784 3.882 10.915 1.00 74.25 92 THR A O 1
ATOM 740 N N . ILE A 1 93 ? -17.703 3.190 9.077 1.00 73.44 93 ILE A N 1
ATOM 741 C CA . ILE A 1 93 ? -16.706 4.267 9.145 1.00 73.44 93 ILE A CA 1
ATOM 742 C C . ILE A 1 93 ? -17.356 5.654 9.023 1.00 73.44 93 ILE A C 1
ATOM 744 O O . ILE A 1 93 ? -16.885 6.597 9.647 1.00 73.44 93 ILE A O 1
ATOM 748 N N . ASP A 1 94 ? -18.474 5.768 8.299 1.00 75.19 94 ASP A N 1
ATOM 749 C CA . ASP A 1 94 ? -19.225 7.018 8.148 1.00 75.19 94 ASP A CA 1
ATOM 750 C C . ASP A 1 94 ? -19.987 7.411 9.424 1.00 75.19 94 ASP A C 1
ATOM 752 O O . ASP A 1 94 ? -20.221 8.599 9.643 1.00 75.19 94 ASP A O 1
ATOM 756 N N . ASP A 1 95 ? -20.342 6.449 10.285 1.00 78.44 95 ASP A N 1
ATOM 757 C CA . ASP A 1 95 ? -20.894 6.753 11.612 1.00 78.44 95 ASP A CA 1
ATOM 758 C C . ASP A 1 95 ? -19.816 7.371 12.524 1.00 78.44 95 ASP A C 1
ATOM 760 O O . ASP A 1 95 ? -20.109 8.255 13.327 1.00 78.44 95 ASP A O 1
ATOM 764 N N . VAL A 1 96 ? -18.563 6.916 12.395 1.00 80.06 96 VAL A N 1
ATOM 765 C CA . VAL A 1 96 ? -17.435 7.337 13.246 1.00 80.06 96 VAL A CA 1
ATOM 766 C C . VAL A 1 96 ? -16.776 8.626 12.740 1.00 80.06 96 VAL A C 1
ATOM 768 O O . VAL A 1 96 ? -16.473 9.531 13.521 1.00 80.06 96 VAL A O 1
ATOM 771 N N . PHE A 1 97 ? -16.580 8.726 11.427 1.00 79.75 97 PHE A N 1
ATOM 772 C CA . PHE A 1 97 ? -15.950 9.850 10.739 1.00 79.75 97 PHE A CA 1
ATOM 773 C C . PHE A 1 97 ? -16.825 10.314 9.570 1.00 79.75 97 PHE A C 1
ATOM 775 O O . PHE A 1 97 ? -16.490 10.057 8.406 1.00 79.75 97 PHE A O 1
ATOM 782 N N . PRO A 1 98 ? -17.931 11.024 9.854 1.00 73.75 98 PRO A N 1
ATOM 783 C CA . PRO A 1 98 ? -18.875 11.439 8.830 1.00 73.75 98 PRO A CA 1
ATOM 784 C C . PRO A 1 98 ? -18.197 12.313 7.776 1.00 73.75 98 PRO A C 1
ATOM 786 O O . PRO A 1 98 ? -17.406 13.212 8.074 1.00 73.75 98 PRO A O 1
ATOM 789 N N . VAL A 1 99 ? -18.516 12.046 6.515 1.00 65.38 99 VAL A N 1
ATOM 790 C CA . VAL A 1 99 ? -18.119 12.903 5.400 1.00 65.38 99 VAL A CA 1
ATOM 791 C C . VAL A 1 99 ? -19.099 14.073 5.338 1.00 65.38 99 VAL A C 1
ATOM 793 O O . VAL A 1 99 ? -20.312 13.860 5.266 1.00 65.38 99 VAL A O 1
ATOM 796 N N . GLU A 1 100 ? -18.600 15.313 5.325 1.00 55.94 100 GLU A N 1
ATOM 797 C CA . GLU A 1 100 ? -19.412 16.442 4.869 1.00 55.94 100 GLU A CA 1
ATOM 798 C C . GLU A 1 100 ? -19.777 16.172 3.407 1.00 55.94 100 GLU A C 1
ATOM 800 O O . GLU A 1 100 ? -18.944 16.300 2.508 1.00 55.94 100 GLU A O 1
ATOM 805 N N . LYS A 1 101 ? -21.010 15.713 3.165 1.00 46.38 101 LYS A N 1
ATOM 806 C CA . LYS A 1 101 ? -21.534 15.528 1.812 1.00 46.38 101 LYS A CA 1
ATOM 807 C C . LYS A 1 101 ? -21.626 16.898 1.154 1.00 46.38 101 LYS A C 1
ATOM 809 O O . LYS A 1 101 ? -22.654 17.563 1.234 1.00 46.38 101 LYS A O 1
ATOM 814 N N . ASN A 1 102 ? -20.564 17.319 0.483 1.00 42.25 102 ASN A N 1
ATOM 815 C CA . ASN A 1 102 ? -20.698 18.338 -0.539 1.00 42.25 102 ASN A CA 1
ATOM 816 C C . ASN A 1 102 ? -21.610 17.743 -1.615 1.00 42.25 102 ASN A C 1
ATOM 818 O O . ASN A 1 102 ? -21.370 16.630 -2.073 1.00 42.25 102 ASN A O 1
ATOM 822 N N . GLU A 1 103 ? -22.644 18.464 -2.050 1.00 38.97 103 GLU A N 1
ATOM 823 C CA . GLU A 1 103 ? -23.595 18.005 -3.085 1.00 38.97 103 GLU A CA 1
ATOM 824 C C . GLU A 1 103 ? -22.912 17.637 -4.428 1.00 38.97 103 GLU A C 1
ATOM 826 O O . GLU A 1 103 ? -23.544 17.076 -5.318 1.00 38.97 103 GLU A O 1
ATOM 831 N N . ASN A 1 104 ? -21.602 17.893 -4.544 1.00 36.06 104 ASN A N 1
ATOM 832 C CA . ASN A 1 104 ? -20.731 17.549 -5.664 1.00 36.06 104 ASN A CA 1
ATOM 833 C C . ASN A 1 104 ? -19.761 16.374 -5.404 1.00 36.06 104 ASN A C 1
ATOM 835 O O . ASN A 1 104 ? -19.007 16.029 -6.314 1.00 36.06 104 ASN A O 1
ATOM 839 N N . SER A 1 105 ? -19.723 15.753 -4.215 1.00 37.22 105 SER A N 1
ATOM 840 C CA . SER A 1 105 ? -18.918 14.540 -4.000 1.00 37.22 105 SER A CA 1
ATOM 841 C C . SER A 1 105 ? -19.659 13.350 -4.600 1.00 37.22 105 SER A C 1
ATOM 843 O O . SER A 1 105 ? -20.422 12.653 -3.930 1.00 37.22 105 SER A O 1
ATOM 845 N N . VAL A 1 106 ? -19.479 13.168 -5.905 1.00 38.69 106 VAL A N 1
ATOM 846 C CA . VAL A 1 106 ? -19.894 11.970 -6.629 1.00 38.69 106 VAL A CA 1
ATOM 847 C C . VAL A 1 106 ? -19.342 10.764 -5.867 1.00 38.69 106 VAL A C 1
ATOM 849 O O . VAL A 1 106 ? -18.127 10.643 -5.719 1.00 38.69 106 VAL A O 1
ATOM 852 N N . GLN A 1 107 ? -20.223 9.885 -5.376 1.00 42.41 107 GLN A N 1
ATOM 853 C CA . GLN A 1 107 ? -19.851 8.502 -5.084 1.00 42.41 107 GLN A CA 1
ATOM 854 C C . GLN A 1 107 ? -19.236 7.962 -6.376 1.00 42.41 107 GLN A C 1
ATOM 856 O O . GLN A 1 107 ? -19.954 7.707 -7.341 1.00 42.41 107 GLN A O 1
ATOM 861 N N . GLN A 1 108 ? -17.906 7.910 -6.461 1.00 43.84 108 GLN A N 1
ATOM 862 C CA . GLN A 1 108 ? -17.233 7.350 -7.624 1.00 43.84 108 GLN A CA 1
ATOM 863 C C . GLN A 1 108 ? -17.433 5.833 -7.587 1.00 43.84 108 GLN A C 1
ATOM 865 O O . GLN A 1 108 ? -16.574 5.096 -7.122 1.00 43.84 108 GLN A O 1
ATOM 870 N N . GLU A 1 109 ? -18.579 5.365 -8.080 1.00 41.25 109 GLU A N 1
ATOM 871 C CA . GLU A 1 109 ? -18.913 3.937 -8.170 1.00 41.25 109 GLU A CA 1
ATOM 872 C C . GLU A 1 109 ? -18.033 3.162 -9.176 1.00 41.25 109 GLU A C 1
ATOM 874 O O . GLU A 1 109 ? -18.186 1.954 -9.318 1.00 41.25 109 GLU A O 1
ATOM 879 N N . GLU A 1 110 ? -17.062 3.796 -9.844 1.00 44.84 110 GLU A N 1
ATOM 880 C CA . GLU A 1 110 ? -16.225 3.137 -10.862 1.00 44.84 110 GLU A CA 1
ATOM 881 C C . GLU A 1 110 ? -14.732 3.520 -10.825 1.00 44.84 110 GLU A C 1
ATOM 883 O O . GLU A 1 110 ? -13.991 3.195 -11.755 1.00 44.84 110 GLU A O 1
ATOM 888 N N . ALA A 1 111 ? -14.245 4.183 -9.771 1.00 50.53 111 ALA A N 1
ATOM 889 C CA . ALA A 1 111 ? -12.836 4.573 -9.723 1.00 50.53 111 ALA A CA 1
ATOM 890 C C . ALA A 1 111 ? -11.908 3.375 -9.448 1.00 50.53 111 ALA A C 1
ATOM 892 O O . ALA A 1 111 ? -12.065 2.625 -8.477 1.00 50.53 111 ALA A O 1
ATOM 893 N N . VAL A 1 112 ? -10.916 3.198 -10.326 1.00 54.97 112 VAL A N 1
ATOM 894 C CA . VAL A 1 112 ? -9.744 2.364 -10.049 1.00 54.97 112 VAL A CA 1
ATOM 895 C C . VAL A 1 112 ? -8.790 3.190 -9.199 1.00 54.97 112 VAL A C 1
ATOM 897 O O . VAL A 1 112 ? -8.326 4.237 -9.638 1.00 54.97 112 VAL A O 1
ATOM 900 N N . LEU A 1 113 ? -8.501 2.714 -7.998 1.00 54.97 113 LEU A N 1
ATOM 901 C CA . LEU A 1 113 ? -7.574 3.337 -7.079 1.00 54.97 113 LEU A CA 1
ATOM 902 C C . LEU A 1 113 ? -6.172 2.826 -7.295 1.00 54.97 113 LEU A C 1
ATOM 904 O O . LEU A 1 113 ? -5.880 1.624 -7.351 1.00 54.97 113 LEU A O 1
ATOM 908 N N . ASP A 1 114 ? -5.323 3.822 -7.368 1.00 60.69 114 ASP A N 1
ATOM 909 C CA . ASP A 1 114 ? -3.922 3.739 -7.627 1.00 60.69 114 ASP A CA 1
ATOM 910 C C . ASP A 1 114 ? -3.224 4.225 -6.350 1.00 60.69 114 ASP A C 1
ATOM 912 O O . ASP A 1 114 ? -3.189 5.407 -6.092 1.00 60.69 114 ASP A O 1
ATOM 916 N N . PHE A 1 115 ? -2.729 3.317 -5.510 1.00 58.19 115 PHE A N 1
ATOM 917 C CA . PHE A 1 115 ? -1.854 3.588 -4.364 1.00 58.19 115 PHE A CA 1
ATOM 918 C C . PHE A 1 115 ? -0.616 4.463 -4.666 1.00 58.19 115 PHE A C 1
ATOM 920 O O . PHE A 1 115 ? -0.224 5.230 -3.800 1.00 58.19 115 PHE A O 1
ATOM 927 N N . GLU A 1 116 ? 0.026 4.367 -5.833 1.00 58.78 116 GLU A N 1
ATOM 928 C CA . GLU A 1 116 ? 1.180 5.191 -6.226 1.00 58.78 116 GLU A CA 1
ATOM 929 C C . GLU A 1 116 ? 0.728 6.609 -6.601 1.00 58.78 116 GLU A C 1
ATOM 931 O O . GLU A 1 116 ? 1.346 7.574 -6.154 1.00 58.78 116 GLU A O 1
ATOM 936 N N . GLU A 1 117 ? -0.376 6.753 -7.341 1.00 58.75 117 GLU A N 1
ATOM 937 C CA . GLU A 1 117 ? -1.059 8.037 -7.559 1.00 58.75 117 GLU A CA 1
ATOM 938 C C . GLU A 1 117 ? -1.583 8.585 -6.235 1.00 58.75 117 GLU A C 1
ATOM 940 O O . GLU A 1 117 ? -1.340 9.739 -5.963 1.00 58.75 117 GLU A O 1
ATOM 945 N N . LEU A 1 118 ? -2.162 7.774 -5.351 1.00 56.44 118 LEU A N 1
ATOM 946 C CA . LEU A 1 118 ? -2.607 8.183 -4.017 1.00 56.44 118 LEU A CA 1
ATOM 947 C C . LEU A 1 118 ? -1.435 8.665 -3.173 1.00 56.44 118 LEU A C 1
ATOM 949 O O . LEU A 1 118 ? -1.564 9.675 -2.507 1.00 56.44 118 LEU A O 1
ATOM 953 N N . ILE A 1 119 ? -0.288 7.986 -3.195 1.00 59.25 119 ILE A N 1
ATOM 954 C CA . ILE A 1 119 ? 0.922 8.443 -2.502 1.00 59.25 119 ILE A CA 1
ATOM 955 C C . ILE A 1 119 ? 1.459 9.723 -3.150 1.00 59.25 119 ILE A C 1
ATOM 957 O O . ILE A 1 119 ? 1.941 10.601 -2.442 1.00 59.25 119 ILE A O 1
ATOM 961 N N . THR A 1 120 ? 1.396 9.850 -4.475 1.00 63.28 120 THR A N 1
ATOM 962 C CA . THR A 1 120 ? 1.857 11.044 -5.200 1.00 63.28 120 THR A CA 1
ATOM 963 C C . THR A 1 120 ? 0.939 12.241 -4.938 1.00 63.28 120 THR A C 1
ATOM 965 O O . THR A 1 120 ? 1.419 13.290 -4.526 1.00 63.28 120 THR A O 1
ATOM 968 N N . GLU A 1 121 ? -0.372 12.068 -5.080 1.00 58.84 121 GLU A N 1
ATOM 969 C CA . GLU A 1 121 ? -1.427 13.032 -4.763 1.00 58.84 121 GLU A CA 1
ATOM 970 C C . GLU A 1 121 ? -1.388 13.397 -3.279 1.00 58.84 121 GLU A C 1
ATOM 972 O O . GLU A 1 121 ? -1.368 14.574 -2.945 1.00 58.84 121 GLU A O 1
ATOM 977 N N . ALA A 1 122 ? -1.268 12.423 -2.374 1.00 57.41 122 ALA A N 1
ATOM 978 C CA . ALA A 1 122 ? -1.150 12.690 -0.945 1.00 57.41 122 ALA A CA 1
ATOM 979 C C . ALA A 1 122 ? 0.186 13.357 -0.578 1.00 57.41 122 ALA A C 1
ATOM 981 O O . ALA A 1 122 ? 0.255 14.048 0.428 1.00 57.41 122 ALA A O 1
ATOM 982 N N . LYS A 1 123 ? 1.254 13.223 -1.373 1.00 64.12 123 LYS A N 1
ATOM 983 C CA . LYS A 1 123 ? 2.467 14.045 -1.202 1.00 64.12 123 LYS A CA 1
ATOM 984 C C . LYS A 1 123 ? 2.274 15.485 -1.682 1.00 64.12 123 LYS A C 1
ATOM 986 O O . LYS A 1 123 ? 2.959 16.373 -1.176 1.00 64.12 123 LYS A O 1
ATOM 991 N N . GLU A 1 124 ? 1.398 15.718 -2.658 1.00 64.38 124 GLU A N 1
ATOM 992 C CA . GLU A 1 124 ? 1.120 17.046 -3.217 1.00 64.38 124 GLU A CA 1
ATOM 993 C C . GLU A 1 124 ? 0.065 17.824 -2.409 1.00 64.38 124 GLU A C 1
ATOM 995 O O . GLU A 1 124 ? 0.217 19.033 -2.229 1.00 64.38 124 GLU A O 1
ATOM 1000 N N . ASP A 1 125 ? -0.955 17.141 -1.886 1.00 62.41 125 ASP A N 1
ATOM 1001 C CA . ASP A 1 125 ? -2.061 17.704 -1.103 1.00 62.41 125 ASP A CA 1
ATOM 1002 C C . ASP A 1 125 ? -2.503 16.720 -0.002 1.00 62.41 125 ASP A C 1
ATOM 1004 O O . ASP A 1 125 ? -3.572 16.105 -0.051 1.00 62.41 125 ASP A O 1
ATOM 1008 N N . LEU A 1 126 ? -1.630 16.512 0.991 1.00 68.81 126 LEU A N 1
ATOM 1009 C CA . LEU A 1 126 ? -1.915 15.633 2.127 1.00 68.81 126 LEU A CA 1
ATOM 1010 C C . LEU A 1 126 ? -3.085 16.200 2.934 1.00 68.81 126 LEU A C 1
ATOM 1012 O O . LEU A 1 126 ? -2.973 17.278 3.527 1.00 68.81 126 LEU A O 1
ATOM 1016 N N . ALA A 1 127 ? -4.191 15.458 3.004 1.00 68.25 127 ALA A N 1
ATOM 1017 C CA . ALA A 1 127 ? -5.313 15.850 3.843 1.00 68.25 127 ALA A CA 1
ATOM 1018 C C . ALA A 1 127 ? -4.856 16.009 5.304 1.00 68.25 127 ALA A C 1
ATOM 1020 O O . ALA A 1 127 ? -4.088 15.200 5.827 1.00 68.25 127 ALA A O 1
ATOM 1021 N N . GLU A 1 128 ? -5.351 17.046 5.984 1.00 73.12 128 GLU A N 1
ATOM 1022 C CA . GLU A 1 128 ? -5.001 17.301 7.383 1.00 73.12 128 GLU A CA 1
ATOM 1023 C C . GLU A 1 128 ? -5.292 16.066 8.255 1.00 73.12 128 GLU A C 1
ATOM 1025 O O . GLU A 1 128 ? -6.431 15.584 8.304 1.00 73.12 128 GLU A O 1
ATOM 1030 N N . GLY A 1 129 ? -4.250 15.571 8.932 1.00 77.06 129 GLY A N 1
ATOM 1031 C CA . GLY A 1 129 ? -4.282 14.388 9.799 1.00 77.06 129 GLY A CA 1
ATOM 1032 C C . GLY A 1 129 ? -3.768 13.093 9.158 1.00 77.06 129 GLY A C 1
ATOM 1033 O O . GLY A 1 129 ? -3.521 12.137 9.888 1.00 77.06 129 GLY A O 1
ATOM 1034 N N . ASP A 1 130 ? -3.581 13.050 7.837 1.00 84.62 130 ASP A N 1
ATOM 1035 C CA . ASP A 1 130 ? -2.944 11.914 7.164 1.00 84.62 130 ASP A CA 1
ATOM 1036 C C . ASP A 1 130 ? -1.412 11.974 7.318 1.00 84.62 130 ASP A C 1
ATOM 1038 O O . ASP A 1 130 ? -0.832 13.013 7.644 1.00 84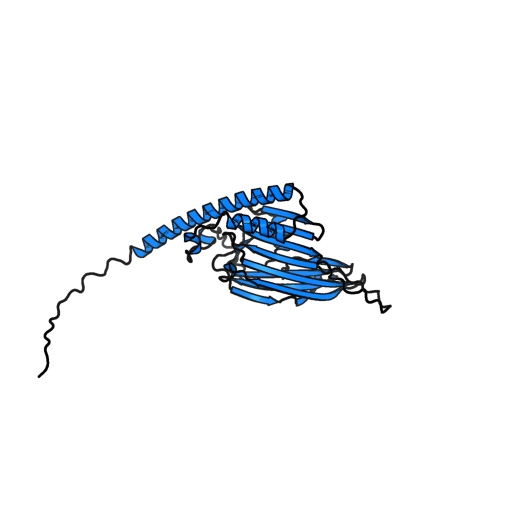.62 130 ASP A O 1
ATOM 1042 N N . SER A 1 131 ? -0.724 10.848 7.122 1.00 88.38 131 SER A N 1
ATOM 1043 C CA . SER A 1 131 ? 0.739 10.756 7.224 1.00 88.38 131 SER A CA 1
ATOM 1044 C C . SER A 1 131 ? 1.324 9.761 6.224 1.00 88.38 131 SER A C 1
ATOM 1046 O O . SER A 1 131 ? 0.718 8.732 5.925 1.00 88.38 131 SER A O 1
ATOM 1048 N N . ILE A 1 132 ? 2.518 10.069 5.711 1.00 88.94 132 ILE A N 1
ATOM 1049 C CA . ILE A 1 132 ? 3.287 9.210 4.802 1.00 88.94 132 ILE A CA 1
ATOM 1050 C C . ILE A 1 132 ? 4.694 9.039 5.360 1.00 88.94 132 ILE A C 1
ATOM 1052 O O . ILE A 1 132 ? 5.315 10.020 5.766 1.00 88.94 132 ILE A O 1
ATOM 1056 N N . TYR A 1 133 ? 5.188 7.805 5.325 1.00 90.62 133 TYR A N 1
ATOM 1057 C CA . TYR A 1 133 ? 6.544 7.440 5.722 1.00 90.62 133 TYR A CA 1
ATOM 1058 C C . TYR A 1 133 ? 7.220 6.628 4.624 1.00 90.62 133 TYR A C 1
ATOM 1060 O O . TYR A 1 133 ? 6.582 5.764 4.018 1.00 90.62 133 TYR A O 1
ATOM 1068 N N . GLU A 1 134 ? 8.508 6.864 4.390 1.00 89.94 134 GLU A N 1
ATOM 1069 C CA . GLU A 1 134 ? 9.284 6.147 3.376 1.00 89.94 134 GLU A CA 1
ATOM 1070 C C . 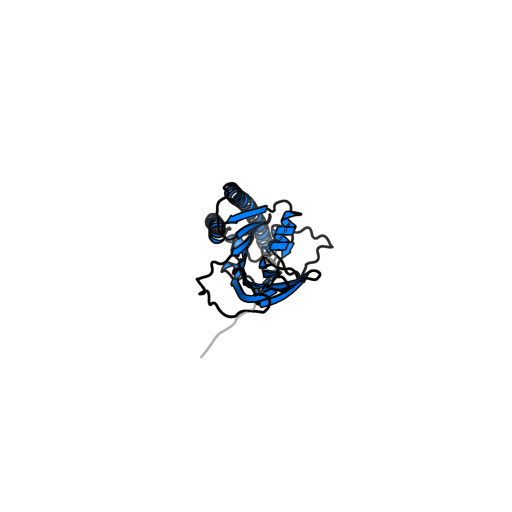GLU A 1 134 ? 10.517 5.468 3.968 1.00 89.94 134 GLU A C 1
ATOM 1072 O O . GLU A 1 134 ? 11.405 6.097 4.542 1.00 89.94 134 GLU A O 1
ATOM 1077 N N . PHE A 1 135 ? 10.604 4.157 3.760 1.00 89.62 135 PHE A N 1
ATOM 1078 C CA . PHE A 1 135 ? 11.712 3.323 4.201 1.00 89.62 135 PHE A CA 1
ATOM 1079 C C . PHE A 1 135 ? 12.448 2.811 2.966 1.00 89.62 135 PHE A C 1
ATOM 1081 O O . PHE A 1 135 ? 11.976 1.918 2.264 1.00 89.62 135 PHE A O 1
ATOM 1088 N N . SER A 1 136 ? 13.589 3.428 2.661 1.00 86.38 136 SER A N 1
ATOM 1089 C CA . SER A 1 136 ? 14.458 2.974 1.572 1.00 86.38 136 SER A CA 1
ATOM 1090 C C . SER A 1 136 ? 15.329 1.817 2.048 1.00 86.38 136 SER A C 1
ATOM 1092 O O . SER A 1 136 ? 15.961 1.923 3.097 1.00 86.38 136 SER A O 1
ATOM 1094 N N . ASN A 1 137 ? 15.402 0.758 1.248 1.00 81.31 137 ASN A N 1
ATOM 1095 C CA . ASN A 1 137 ? 16.274 -0.388 1.475 1.00 81.31 137 ASN A CA 1
ATOM 1096 C C . ASN A 1 137 ? 17.128 -0.703 0.235 1.00 81.31 137 ASN A C 1
ATOM 1098 O O . ASN A 1 137 ? 16.977 -0.084 -0.822 1.00 81.31 137 ASN A O 1
ATOM 1102 N N . GLU A 1 138 ? 18.050 -1.661 0.344 1.00 77.81 138 GLU A N 1
ATOM 1103 C CA . GLU A 1 138 ? 18.936 -2.041 -0.773 1.00 77.81 138 GLU A CA 1
ATOM 1104 C C . GLU A 1 138 ? 18.195 -2.520 -2.040 1.00 77.81 138 GLU A C 1
ATOM 1106 O O . GLU A 1 138 ? 18.738 -2.446 -3.149 1.00 77.81 138 GLU A O 1
ATOM 1111 N N . ASN A 1 139 ? 16.956 -2.992 -1.888 1.00 76.06 139 ASN A N 1
ATOM 1112 C CA . ASN A 1 139 ? 16.161 -3.590 -2.953 1.00 76.06 139 ASN A CA 1
ATOM 1113 C C . ASN A 1 139 ? 15.059 -2.662 -3.479 1.00 76.06 139 ASN A C 1
ATOM 1115 O O . ASN A 1 139 ? 14.493 -2.968 -4.533 1.00 76.06 139 ASN A O 1
ATOM 1119 N N . GLY A 1 140 ? 14.766 -1.545 -2.804 1.00 81.00 140 GLY A N 1
ATOM 1120 C CA . GLY A 1 140 ? 13.616 -0.712 -3.128 1.00 81.00 140 GLY A CA 1
ATOM 1121 C C . GLY A 1 140 ? 13.194 0.285 -2.050 1.00 81.00 140 GLY A C 1
ATOM 1122 O O . GLY A 1 140 ? 13.997 0.734 -1.235 1.00 81.00 140 GLY A O 1
ATOM 1123 N N . VAL A 1 141 ? 11.915 0.658 -2.082 1.00 85.75 141 VAL A N 1
ATOM 1124 C CA . VAL A 1 141 ? 11.291 1.570 -1.112 1.00 85.75 141 VAL A CA 1
ATOM 1125 C C . VAL A 1 141 ? 9.972 0.972 -0.641 1.00 85.75 141 VAL A C 1
ATOM 1127 O O . VAL A 1 141 ? 9.155 0.546 -1.462 1.00 85.75 141 VAL A O 1
ATOM 1130 N N . VAL A 1 142 ? 9.769 0.986 0.676 1.00 89.06 142 VAL A N 1
ATOM 1131 C CA . VAL A 1 142 ? 8.479 0.734 1.319 1.00 89.06 142 VAL A CA 1
ATOM 1132 C C . VAL A 1 142 ? 7.881 2.076 1.713 1.00 89.06 142 VAL A C 1
ATOM 1134 O O . VAL A 1 142 ? 8.435 2.786 2.552 1.00 89.06 142 VAL A O 1
ATOM 1137 N N . THR A 1 143 ? 6.738 2.416 1.139 1.00 88.50 143 THR A N 1
ATOM 1138 C CA . THR A 1 143 ? 5.949 3.578 1.537 1.00 88.50 143 THR A CA 1
ATOM 1139 C C . THR A 1 143 ? 4.793 3.124 2.416 1.00 88.50 143 THR A C 1
ATOM 1141 O O . THR A 1 143 ? 4.054 2.204 2.061 1.00 88.50 143 THR A O 1
ATOM 1144 N N . VAL A 1 144 ? 4.624 3.779 3.560 1.00 91.12 144 VAL A N 1
ATOM 1145 C CA . VAL A 1 144 ? 3.507 3.561 4.479 1.00 91.12 144 VAL A CA 1
ATOM 1146 C C . VAL A 1 144 ? 2.642 4.807 4.486 1.00 91.12 144 VAL A C 1
ATOM 1148 O O . VAL A 1 144 ? 3.133 5.888 4.796 1.00 91.12 144 VAL A O 1
ATOM 1151 N N . TYR A 1 145 ? 1.364 4.654 4.168 1.00 88.00 145 TYR A N 1
ATOM 1152 C CA . TYR A 1 145 ? 0.363 5.704 4.318 1.00 88.00 145 TYR A CA 1
ATOM 1153 C C . TYR A 1 145 ? -0.547 5.362 5.498 1.00 88.00 145 TYR A C 1
ATOM 1155 O O . TYR A 1 145 ? -1.041 4.237 5.594 1.00 88.00 145 TYR A O 1
ATOM 1163 N N . VAL A 1 146 ? -0.756 6.330 6.386 1.00 89.94 146 VAL A N 1
ATOM 1164 C CA . VAL A 1 146 ? -1.668 6.248 7.530 1.00 89.94 146 VAL A CA 1
ATOM 1165 C C . VAL A 1 146 ? -2.721 7.334 7.354 1.00 89.94 146 VAL A C 1
ATOM 1167 O O . VAL A 1 146 ? -2.392 8.521 7.344 1.00 89.94 146 VAL A O 1
ATOM 1170 N N . SER A 1 147 ? -3.983 6.938 7.207 1.00 85.12 147 SER A N 1
ATOM 1171 C CA . SER A 1 147 ? -5.086 7.894 7.156 1.00 85.12 147 SER A CA 1
ATOM 1172 C C . SER A 1 147 ? -5.440 8.390 8.555 1.00 85.12 147 SER A C 1
ATOM 1174 O O . SER A 1 147 ? -5.369 7.642 9.533 1.00 85.12 147 SER A O 1
ATOM 1176 N N . LYS A 1 148 ? -5.937 9.625 8.647 1.00 84.56 148 LYS A N 1
ATOM 1177 C CA . LYS A 1 148 ? -6.524 10.192 9.868 1.00 84.56 148 LYS A CA 1
ATOM 1178 C C . LYS A 1 148 ? -7.672 9.362 10.445 1.00 84.56 148 LYS A C 1
ATOM 1180 O O . LYS A 1 148 ? -8.006 9.512 11.616 1.00 84.56 148 LYS A O 1
ATOM 1185 N N . THR A 1 149 ? -8.293 8.514 9.626 1.00 83.12 149 THR A N 1
ATOM 1186 C CA . THR A 1 149 ? -9.376 7.604 10.019 1.00 83.12 149 THR A CA 1
ATOM 1187 C C . THR A 1 149 ? -8.901 6.192 10.372 1.00 83.12 149 THR A C 1
ATOM 1189 O O . THR A 1 149 ? -9.729 5.323 10.633 1.00 83.12 149 THR A O 1
ATOM 1192 N N . GLY A 1 150 ? -7.587 5.967 10.482 1.00 84.69 150 GLY A N 1
ATOM 1193 C CA . GLY A 1 150 ? -7.002 4.746 11.050 1.00 84.69 150 GLY A CA 1
ATOM 1194 C C . GLY A 1 150 ? -6.560 3.695 10.047 1.00 84.69 150 GLY A C 1
ATOM 1195 O O . GLY A 1 150 ? -5.910 2.727 10.436 1.00 84.69 150 GLY A O 1
ATOM 1196 N N . GLU A 1 151 ? -6.908 3.840 8.775 1.00 86.62 151 GLU A N 1
ATOM 1197 C CA . GLU A 1 151 ? -6.506 2.896 7.742 1.00 86.62 151 GLU A CA 1
ATOM 1198 C C . GLU A 1 151 ? -5.019 3.015 7.427 1.00 86.62 151 GLU A C 1
ATOM 1200 O O . GLU A 1 151 ? -4.462 4.111 7.358 1.00 86.62 151 GLU A O 1
ATOM 1205 N N . VAL A 1 152 ? -4.382 1.866 7.196 1.00 89.38 152 VAL A N 1
ATOM 1206 C CA . VAL A 1 152 ? -2.950 1.796 6.895 1.00 89.38 152 VAL A CA 1
ATOM 1207 C C . VAL A 1 152 ? -2.744 1.091 5.568 1.00 89.38 152 VAL A C 1
ATOM 1209 O O . VAL A 1 152 ? -3.295 0.016 5.318 1.00 89.38 152 VAL A O 1
ATOM 1212 N N . MET A 1 153 ? -1.913 1.678 4.717 1.00 87.69 153 MET A N 1
ATOM 1213 C CA . MET A 1 153 ? -1.485 1.080 3.463 1.00 87.69 153 MET A CA 1
ATOM 1214 C C . MET A 1 153 ? 0.016 0.934 3.429 1.00 87.69 153 MET A C 1
ATOM 1216 O O . MET A 1 153 ? 0.741 1.832 3.850 1.00 87.69 153 MET A O 1
ATOM 1220 N N . LEU A 1 154 ? 0.473 -0.171 2.857 1.00 89.00 154 LEU A N 1
ATOM 1221 C CA . LEU A 1 154 ? 1.871 -0.342 2.508 1.00 89.00 154 LEU A CA 1
ATOM 1222 C C . LEU A 1 154 ? 1.965 -0.546 1.005 1.00 89.00 154 LEU A C 1
ATOM 1224 O O . LEU A 1 154 ? 1.290 -1.418 0.452 1.00 89.00 154 LEU A O 1
ATOM 1228 N N . LEU A 1 155 ? 2.829 0.237 0.375 1.00 87.06 155 LEU A N 1
ATOM 1229 C CA . LEU A 1 155 ? 3.278 0.034 -0.989 1.00 87.06 155 LEU A CA 1
ATOM 1230 C C . LEU A 1 155 ? 4.757 -0.325 -0.935 1.00 87.06 155 LEU A C 1
ATOM 1232 O O . LEU A 1 155 ? 5.572 0.453 -0.456 1.00 87.06 155 LEU A O 1
ATOM 1236 N N . ASP A 1 156 ? 5.095 -1.503 -1.426 1.00 87.44 156 ASP A N 1
ATOM 1237 C CA . ASP A 1 156 ? 6.473 -1.950 -1.563 1.00 87.44 156 ASP A CA 1
ATOM 1238 C C . ASP A 1 156 ? 6.798 -2.131 -3.032 1.00 87.44 156 ASP A C 1
ATOM 1240 O O . ASP A 1 156 ? 6.059 -2.795 -3.770 1.00 87.44 156 ASP A O 1
ATOM 1244 N N . ARG A 1 157 ? 7.922 -1.564 -3.449 1.00 82.94 157 ARG A N 1
ATOM 1245 C CA . ARG A 1 157 ? 8.467 -1.789 -4.778 1.00 82.94 157 ARG A CA 1
ATOM 1246 C C . ARG A 1 157 ? 9.899 -2.251 -4.644 1.00 82.94 157 ARG A C 1
ATOM 1248 O O . ARG A 1 157 ? 10.778 -1.444 -4.353 1.00 82.94 157 ARG A O 1
ATOM 1255 N N . ILE A 1 158 ? 10.124 -3.523 -4.949 1.00 81.00 158 ILE A N 1
ATOM 1256 C CA . ILE A 1 158 ? 11.436 -4.152 -4.821 1.00 81.00 158 ILE A CA 1
ATOM 1257 C C . ILE A 1 158 ? 11.876 -4.847 -6.101 1.00 81.00 158 ILE A C 1
ATOM 1259 O O . ILE A 1 158 ? 11.081 -5.427 -6.850 1.00 81.00 158 ILE A O 1
ATOM 1263 N N . ALA A 1 159 ? 13.187 -4.852 -6.318 1.00 72.94 159 ALA A N 1
ATOM 1264 C CA . ALA A 1 159 ? 13.818 -5.822 -7.193 1.00 72.94 159 ALA A CA 1
ATOM 1265 C C . ALA A 1 159 ? 13.734 -7.208 -6.539 1.00 72.94 159 ALA A C 1
ATOM 1267 O O . ALA A 1 159 ? 14.225 -7.417 -5.433 1.00 72.94 159 ALA A O 1
ATOM 1268 N N . VAL A 1 160 ? 13.135 -8.177 -7.230 1.00 74.56 160 VAL A N 1
ATOM 1269 C CA . VAL A 1 160 ? 13.093 -9.562 -6.757 1.00 74.56 160 VAL A CA 1
ATOM 1270 C C . VAL A 1 160 ? 14.454 -10.194 -7.052 1.00 74.56 160 VAL A C 1
ATOM 1272 O O . VAL A 1 160 ? 14.864 -10.217 -8.221 1.00 74.56 160 VAL A O 1
ATOM 1275 N N . PRO A 1 161 ? 15.175 -10.720 -6.043 1.00 57.12 161 PRO A N 1
ATOM 1276 C CA . PRO A 1 161 ? 16.436 -11.403 -6.277 1.00 57.12 161 PRO A CA 1
ATOM 1277 C C . PRO A 1 161 ? 16.211 -12.561 -7.250 1.00 57.12 161 PRO A C 1
ATOM 1279 O O . PRO A 1 161 ? 15.480 -13.508 -6.961 1.00 57.12 161 PRO A O 1
ATOM 1282 N N . THR A 1 162 ? 16.825 -12.498 -8.431 1.00 50.88 162 THR A N 1
ATOM 1283 C CA . THR A 1 162 ? 16.796 -13.618 -9.375 1.00 50.88 162 THR A CA 1
ATOM 1284 C C . THR A 1 162 ? 17.454 -14.829 -8.720 1.00 50.88 162 THR A C 1
ATOM 1286 O O . THR A 1 162 ? 18.672 -14.844 -8.543 1.00 50.88 162 THR A O 1
ATOM 1289 N N . LEU A 1 163 ? 16.671 -15.869 -8.413 1.00 38.66 163 LEU A N 1
ATOM 1290 C CA . LEU A 1 163 ? 17.198 -17.227 -8.288 1.00 38.66 163 LEU A CA 1
ATOM 1291 C C . LEU A 1 163 ? 17.934 -17.518 -9.596 1.00 38.66 163 LEU A C 1
ATOM 1293 O O . LEU A 1 163 ? 17.291 -17.534 -10.640 1.00 38.66 163 LEU A O 1
ATOM 1297 N N . ASN A 1 164 ? 19.265 -17.635 -9.531 1.00 36.22 164 ASN A N 1
ATOM 1298 C CA . ASN A 1 164 ? 20.191 -17.836 -10.651 1.00 36.22 164 ASN A CA 1
ATOM 1299 C C . ASN A 1 164 ? 19.546 -18.540 -11.857 1.00 36.22 164 ASN A C 1
ATOM 1301 O O . ASN A 1 164 ? 19.563 -19.766 -11.953 1.00 36.22 164 ASN A O 1
ATOM 1305 N N . LEU A 1 165 ? 19.008 -17.764 -12.800 1.00 37.38 165 LEU A N 1
ATOM 1306 C CA . LEU A 1 165 ? 18.691 -18.279 -14.119 1.00 37.38 165 LEU A CA 1
ATOM 1307 C C . LEU A 1 165 ? 20.001 -18.239 -14.883 1.00 37.38 165 LEU A C 1
ATOM 1309 O O . LEU A 1 165 ? 20.542 -17.168 -15.170 1.00 37.38 165 LEU A O 1
ATOM 1313 N N . GLU A 1 166 ? 20.548 -19.431 -15.100 1.00 35.06 166 GLU A N 1
ATOM 1314 C CA . GLU A 1 166 ? 21.773 -19.643 -15.845 1.00 35.06 166 GLU A CA 1
ATOM 1315 C C . GLU A 1 166 ? 21.795 -18.763 -17.091 1.00 35.06 166 GLU A C 1
ATOM 1317 O O . GLU A 1 166 ? 20.863 -18.720 -17.898 1.00 35.06 166 GLU A O 1
ATOM 1322 N N . LYS A 1 167 ? 22.898 -18.032 -17.203 1.00 37.00 167 LYS A N 1
ATOM 1323 C CA . LYS A 1 167 ? 23.237 -17.124 -18.285 1.00 37.00 167 LYS A CA 1
ATOM 1324 C C . LYS A 1 167 ? 23.411 -17.943 -19.567 1.00 37.00 167 LYS A C 1
ATOM 1326 O O . LYS A 1 167 ? 24.535 -18.243 -19.965 1.00 37.00 167 LYS A O 1
ATOM 1331 N N . ASN A 1 168 ? 22.309 -18.345 -20.194 1.00 32.56 168 ASN A N 1
ATOM 1332 C CA . ASN A 1 168 ? 22.356 -19.066 -21.456 1.00 32.56 168 ASN A CA 1
ATOM 1333 C C . ASN A 1 168 ? 22.698 -18.073 -22.571 1.00 32.56 168 ASN A C 1
ATOM 1335 O O . ASN A 1 168 ? 21.860 -17.344 -23.097 1.00 32.56 168 ASN A O 1
ATOM 1339 N N . ASN A 1 169 ? 23.993 -18.017 -22.877 1.00 41.78 169 ASN A N 1
ATOM 1340 C CA . ASN A 1 169 ? 24.532 -17.407 -24.080 1.00 41.78 169 ASN A CA 1
ATOM 1341 C C . ASN A 1 169 ? 23.994 -18.140 -25.317 1.00 41.78 169 ASN A C 1
ATOM 1343 O O . ASN A 1 169 ? 24.160 -19.353 -25.399 1.00 41.78 169 ASN A O 1
ATOM 1347 N N . GLN A 1 170 ? 23.474 -17.361 -26.275 1.00 38.81 170 GLN A N 1
ATOM 1348 C CA . GLN A 1 170 ? 23.280 -17.576 -27.730 1.00 38.81 170 GLN A CA 1
ATOM 1349 C C . GLN A 1 170 ? 21.876 -17.056 -28.094 1.00 38.81 170 GLN A C 1
ATOM 1351 O O . GLN A 1 170 ? 20.891 -17.499 -27.527 1.00 38.81 170 GLN A O 1
ATOM 1356 N N . VAL A 1 171 ? 21.677 -16.060 -28.964 1.00 35.72 171 VAL A N 1
ATOM 1357 C CA . VAL A 1 171 ? 22.162 -15.902 -30.347 1.00 35.72 171 VAL A CA 1
ATOM 1358 C C . VAL A 1 171 ? 22.259 -14.402 -30.705 1.00 35.72 171 VAL A C 1
ATOM 1360 O O . VAL A 1 171 ? 21.480 -13.584 -30.222 1.00 35.72 171 VAL A O 1
ATOM 1363 N N . MET A 1 172 ? 23.223 -14.033 -31.559 1.00 42.62 172 MET A N 1
ATOM 1364 C CA . MET A 1 172 ? 23.469 -12.656 -32.010 1.00 42.62 172 MET A CA 1
ATOM 1365 C C . MET A 1 172 ? 22.496 -12.136 -33.091 1.00 42.62 172 MET A C 1
ATOM 1367 O O . MET A 1 172 ? 22.135 -12.856 -34.015 1.00 42.62 172 MET A O 1
ATOM 1371 N N . ALA A 1 173 ? 22.271 -10.814 -33.004 1.00 46.66 173 ALA A N 1
ATOM 1372 C CA . ALA A 1 173 ? 21.958 -9.819 -34.046 1.00 46.66 173 ALA A CA 1
ATOM 1373 C C . ALA A 1 173 ? 20.504 -9.619 -34.546 1.00 46.66 173 ALA A C 1
ATOM 1375 O O . ALA A 1 173 ? 20.151 -9.984 -35.661 1.00 46.66 173 ALA A O 1
ATOM 1376 N N . ALA A 1 174 ? 19.742 -8.833 -33.774 1.00 42.16 174 ALA A N 1
ATOM 1377 C CA . ALA A 1 174 ? 18.955 -7.674 -34.232 1.00 42.16 174 ALA A CA 1
ATOM 1378 C C . ALA A 1 174 ? 18.757 -6.764 -33.003 1.00 42.16 174 ALA A C 1
ATOM 1380 O O . ALA A 1 174 ? 18.111 -7.208 -32.063 1.00 42.16 174 ALA A O 1
ATOM 1381 N N . ALA A 1 175 ? 19.404 -5.584 -32.962 1.00 55.44 175 ALA A N 1
ATOM 1382 C CA . ALA A 1 175 ? 19.501 -4.671 -31.802 1.00 55.44 175 ALA A CA 1
ATOM 1383 C C . ALA A 1 175 ? 19.492 -5.409 -30.447 1.00 55.44 175 ALA A C 1
ATOM 1385 O O . ALA A 1 175 ? 18.425 -5.574 -29.873 1.00 55.44 175 ALA A O 1
ATOM 1386 N N . ALA A 1 176 ? 20.657 -5.902 -29.993 1.00 74.31 176 ALA A N 1
ATOM 1387 C CA . ALA A 1 176 ? 20.791 -6.829 -28.859 1.00 74.31 176 ALA A CA 1
ATOM 1388 C C . ALA A 1 176 ? 19.823 -6.495 -27.712 1.00 74.31 176 ALA A C 1
ATOM 1390 O O . ALA A 1 176 ? 20.063 -5.567 -26.936 1.00 74.31 176 ALA A O 1
ATOM 1391 N N . TRP A 1 177 ? 18.713 -7.234 -27.662 1.00 81.69 177 TRP A N 1
ATOM 1392 C CA . TRP A 1 177 ? 17.684 -7.053 -26.654 1.00 81.69 177 TRP A CA 1
ATOM 1393 C C . TRP A 1 177 ? 18.293 -7.435 -25.308 1.00 81.69 177 TRP A C 1
ATOM 1395 O O . TRP A 1 177 ? 18.852 -8.520 -25.149 1.00 81.69 177 TRP A O 1
ATOM 1405 N N . LYS A 1 178 ? 18.244 -6.504 -24.364 1.00 86.31 178 LYS A N 1
ATOM 1406 C CA . LYS A 1 178 ? 18.663 -6.688 -22.977 1.00 86.31 178 LYS A CA 1
ATOM 1407 C C . LYS A 1 178 ? 17.426 -6.950 -22.133 1.00 86.31 178 LYS A C 1
ATOM 1409 O O . LYS A 1 178 ? 16.358 -6.443 -22.460 1.00 86.31 178 LYS A O 1
ATOM 1414 N N . THR A 1 179 ? 17.572 -7.691 -21.045 1.00 87.06 179 THR A N 1
ATOM 1415 C CA . THR A 1 179 ? 16.477 -7.974 -20.108 1.00 87.06 179 THR A CA 1
ATOM 1416 C C . THR A 1 179 ? 16.686 -7.179 -18.824 1.00 87.06 179 THR A C 1
ATOM 1418 O O . THR A 1 179 ? 17.809 -7.104 -18.321 1.00 87.06 179 THR A O 1
ATOM 1421 N N . THR A 1 180 ? 15.626 -6.562 -18.305 1.00 84.50 180 THR A N 1
ATOM 1422 C CA . THR A 1 180 ? 15.640 -5.900 -16.994 1.00 84.50 180 THR A CA 1
ATOM 1423 C C . THR A 1 180 ? 15.717 -6.929 -15.863 1.00 84.50 180 THR A C 1
ATOM 1425 O O . THR A 1 180 ? 15.484 -8.123 -16.069 1.00 84.50 180 THR A O 1
ATOM 1428 N N . ARG A 1 181 ? 16.002 -6.470 -14.639 1.00 83.56 181 ARG A N 1
ATOM 1429 C CA . ARG A 1 181 ? 15.732 -7.280 -13.442 1.00 83.56 181 ARG A CA 1
ATOM 1430 C C . ARG A 1 181 ? 14.226 -7.536 -13.327 1.00 83.56 181 ARG A C 1
ATOM 1432 O O . ARG A 1 181 ? 13.423 -6.806 -13.914 1.00 83.56 181 ARG A O 1
ATOM 1439 N N . THR A 1 182 ? 13.872 -8.588 -12.599 1.00 88.44 182 THR A N 1
ATOM 1440 C CA . THR A 1 182 ? 12.494 -8.809 -12.163 1.00 88.44 182 THR A CA 1
ATOM 1441 C C . THR A 1 182 ? 12.192 -7.844 -11.030 1.00 88.44 182 THR A C 1
ATOM 1443 O O . THR A 1 182 ? 12.926 -7.813 -10.046 1.00 88.44 182 THR A O 1
ATOM 1446 N N . GLU A 1 183 ? 11.135 -7.056 -11.176 1.00 88.62 183 GLU A N 1
ATOM 1447 C CA . GLU A 1 183 ? 10.624 -6.195 -10.111 1.00 88.62 183 GLU A CA 1
ATOM 1448 C C . GLU A 1 183 ? 9.211 -6.621 -9.745 1.00 88.62 183 GLU A C 1
ATOM 1450 O O . GLU A 1 183 ? 8.464 -7.131 -10.589 1.00 88.62 183 GLU A O 1
ATOM 1455 N N . ARG A 1 184 ? 8.862 -6.402 -8.479 1.00 90.25 184 ARG A N 1
ATOM 1456 C CA . ARG A 1 184 ? 7.539 -6.651 -7.927 1.00 90.25 184 ARG A CA 1
ATOM 1457 C C . ARG A 1 184 ? 7.045 -5.398 -7.223 1.00 90.25 184 ARG A C 1
ATOM 1459 O O . ARG A 1 184 ? 7.754 -4.833 -6.394 1.00 90.25 184 ARG A O 1
ATOM 1466 N N . THR A 1 185 ? 5.803 -5.041 -7.518 1.00 89.56 185 THR A N 1
ATOM 1467 C CA . THR A 1 185 ? 5.032 -4.090 -6.722 1.00 89.56 185 THR A CA 1
ATOM 1468 C C . THR A 1 185 ? 4.059 -4.868 -5.851 1.00 89.56 185 THR A C 1
ATOM 1470 O O . THR A 1 185 ? 3.302 -5.692 -6.373 1.00 89.56 185 THR A O 1
ATOM 1473 N N . THR A 1 186 ? 4.046 -4.587 -4.550 1.00 90.44 186 THR A N 1
ATOM 1474 C CA . THR A 1 186 ? 3.127 -5.175 -3.571 1.00 90.44 186 THR A CA 1
ATOM 1475 C C . THR A 1 186 ? 2.353 -4.073 -2.854 1.00 90.44 186 THR A C 1
ATOM 1477 O O . THR A 1 186 ? 2.949 -3.174 -2.277 1.00 90.44 186 THR A O 1
ATOM 1480 N N . GLY A 1 187 ? 1.025 -4.167 -2.857 1.00 88.12 187 GLY A N 1
ATOM 1481 C CA . GLY A 1 187 ? 0.128 -3.336 -2.059 1.00 88.12 187 GLY A CA 1
ATOM 1482 C C . GLY A 1 187 ? -0.505 -4.146 -0.928 1.00 88.12 187 GLY A C 1
ATOM 1483 O O . GLY A 1 187 ? -0.952 -5.277 -1.143 1.00 88.12 187 GLY A O 1
ATOM 1484 N N . ILE A 1 188 ? -0.561 -3.581 0.276 1.00 88.88 188 ILE A N 1
ATOM 1485 C CA . ILE A 1 188 ? -1.203 -4.178 1.455 1.00 88.88 188 ILE A CA 1
ATOM 1486 C C . ILE A 1 188 ? -2.127 -3.149 2.091 1.00 88.88 188 ILE A C 1
ATOM 1488 O O . ILE A 1 188 ? -1.713 -2.016 2.309 1.00 88.88 188 ILE A O 1
ATOM 1492 N N . ALA A 1 189 ? -3.349 -3.562 2.425 1.00 85.81 189 ALA A N 1
ATOM 1493 C CA . ALA A 1 189 ? -4.331 -2.704 3.081 1.00 85.81 189 ALA A CA 1
ATOM 1494 C C . ALA A 1 189 ? -4.738 -3.250 4.456 1.00 85.81 189 ALA A C 1
ATOM 1496 O O . ALA A 1 189 ? -5.056 -4.437 4.597 1.00 85.81 189 ALA A O 1
ATOM 1497 N N . TYR A 1 190 ? -4.781 -2.354 5.438 1.00 88.31 190 TYR A N 1
ATOM 1498 C CA . TYR A 1 190 ? -5.337 -2.537 6.774 1.00 88.31 190 TYR A CA 1
ATOM 1499 C C . TYR A 1 190 ? -6.545 -1.609 6.944 1.00 88.31 190 TYR A C 1
ATOM 1501 O O . TYR A 1 190 ? -6.524 -0.472 6.470 1.00 88.31 190 TYR A O 1
ATOM 1509 N N . ASN A 1 191 ? -7.599 -2.083 7.607 1.00 84.25 191 ASN A N 1
ATOM 1510 C CA . ASN A 1 191 ? -8.737 -1.231 7.959 1.00 84.25 191 ASN A CA 1
ATOM 1511 C C . ASN A 1 191 ? -8.446 -0.379 9.211 1.00 84.25 191 ASN A C 1
ATOM 1513 O O . ASN A 1 191 ? -7.413 -0.548 9.857 1.00 84.25 191 ASN A O 1
ATOM 1517 N N . ALA A 1 192 ? -9.394 0.484 9.586 1.00 84.12 192 ALA A N 1
ATOM 1518 C CA . ALA A 1 192 ? -9.273 1.394 10.727 1.00 84.12 192 ALA A CA 1
ATOM 1519 C C . ALA A 1 192 ? -9.089 0.700 12.092 1.00 84.12 192 ALA A C 1
ATOM 1521 O O . ALA A 1 192 ? -8.612 1.305 13.048 1.00 84.12 192 ALA A O 1
ATOM 1522 N N . PHE A 1 193 ? -9.443 -0.585 12.190 1.00 85.88 193 PHE A N 1
ATOM 1523 C CA . PHE A 1 193 ? -9.241 -1.400 13.389 1.00 85.88 193 PHE A CA 1
ATOM 1524 C C . PHE A 1 193 ? -7.919 -2.177 13.382 1.00 85.88 193 PHE A C 1
ATOM 1526 O O . PHE A 1 193 ? -7.699 -3.034 14.237 1.00 85.88 193 PHE A O 1
ATOM 1533 N N . GLY A 1 194 ? -7.041 -1.901 12.413 1.00 88.00 194 GLY A N 1
ATOM 1534 C CA . GLY A 1 194 ? -5.745 -2.560 12.290 1.00 88.00 194 GLY A CA 1
ATOM 1535 C C . GLY A 1 194 ? -5.812 -3.978 11.749 1.00 88.00 194 GLY A C 1
ATOM 1536 O O . GLY A 1 194 ? -4.837 -4.729 11.814 1.00 88.00 194 GLY A O 1
ATOM 1537 N N . PHE A 1 195 ? -6.956 -4.380 11.204 1.00 86.50 195 PHE A N 1
ATOM 1538 C CA . PHE A 1 195 ? -7.080 -5.680 10.587 1.00 86.50 195 PHE A CA 1
ATOM 1539 C C . PHE A 1 195 ? -6.559 -5.653 9.159 1.00 86.50 195 PHE A C 1
ATOM 1541 O O . PHE A 1 195 ? -7.028 -4.890 8.315 1.00 86.50 195 PHE A O 1
ATOM 1548 N N . LYS A 1 196 ? -5.618 -6.551 8.871 1.00 89.69 196 LYS A N 1
ATOM 1549 C CA . LYS A 1 196 ? -5.121 -6.772 7.517 1.00 89.69 196 LYS A CA 1
ATOM 1550 C C . LYS A 1 196 ? -6.225 -7.351 6.638 1.00 89.69 196 LYS A C 1
ATOM 1552 O O . LYS A 1 196 ? -6.785 -8.409 6.941 1.00 89.69 196 LYS A O 1
ATOM 1557 N N . MET A 1 197 ? -6.496 -6.682 5.525 1.00 85.62 197 MET A N 1
ATOM 1558 C CA . MET A 1 197 ? -7.629 -6.982 4.656 1.00 85.62 197 MET A CA 1
ATOM 1559 C C . MET A 1 197 ? -7.199 -7.815 3.450 1.00 85.62 197 MET A C 1
ATOM 1561 O O . MET A 1 197 ? -7.627 -8.961 3.279 1.00 85.62 197 MET A O 1
ATOM 1565 N N . PHE A 1 198 ? -6.297 -7.276 2.632 1.00 85.50 198 PHE A N 1
ATOM 1566 C CA . PHE A 1 198 ? -5.788 -7.957 1.446 1.00 85.50 198 PHE A CA 1
ATOM 1567 C C . PHE A 1 198 ? -4.344 -7.566 1.132 1.00 85.50 198 PHE A C 1
ATOM 1569 O O . PHE A 1 198 ? -3.825 -6.550 1.593 1.00 85.50 198 PHE A O 1
ATOM 1576 N N . THR A 1 199 ? -3.711 -8.401 0.317 1.00 90.75 199 THR A N 1
ATOM 1577 C CA . THR A 1 199 ? -2.430 -8.137 -0.333 1.00 90.75 199 THR A CA 1
ATOM 1578 C C . THR A 1 199 ? -2.598 -8.359 -1.827 1.00 90.75 199 THR A C 1
ATOM 1580 O O . THR A 1 199 ? -3.147 -9.379 -2.239 1.00 90.75 199 THR A O 1
ATOM 1583 N N . ILE A 1 200 ? -2.122 -7.427 -2.641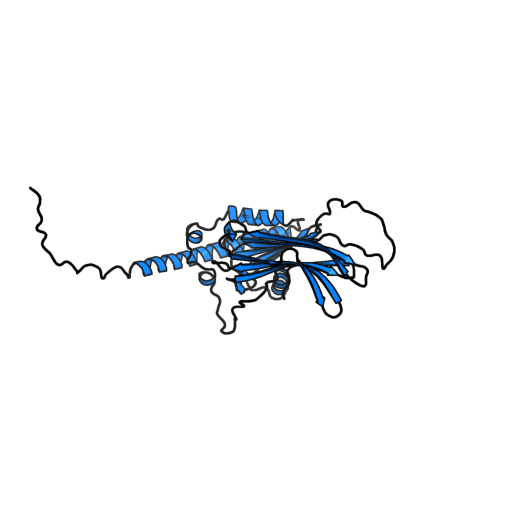 1.00 89.56 200 ILE A N 1
ATOM 1584 C CA . ILE A 1 200 ? -2.127 -7.511 -4.100 1.00 89.56 200 ILE A CA 1
ATOM 1585 C C . ILE A 1 200 ? -0.707 -7.302 -4.605 1.00 89.56 200 ILE A C 1
ATOM 1587 O O . ILE A 1 200 ? 0.010 -6.456 -4.082 1.00 89.56 200 ILE A O 1
ATOM 1591 N N . TRP A 1 201 ? -0.279 -8.062 -5.607 1.00 92.50 201 TRP A N 1
ATOM 1592 C CA . TRP A 1 201 ? 1.017 -7.819 -6.228 1.00 92.50 201 TRP A CA 1
ATOM 1593 C C . TRP A 1 201 ? 1.025 -8.137 -7.717 1.00 92.50 201 TRP A C 1
ATOM 1595 O O . TRP A 1 201 ? 0.256 -8.965 -8.219 1.00 92.50 201 TRP A O 1
ATOM 1605 N N . ALA A 1 202 ? 1.922 -7.458 -8.420 1.00 91.75 202 ALA A N 1
ATOM 1606 C CA . ALA A 1 202 ? 2.264 -7.711 -9.809 1.00 91.75 202 ALA A CA 1
ATOM 1607 C C . ALA A 1 202 ? 3.783 -7.782 -9.931 1.00 91.75 202 ALA A C 1
ATOM 1609 O O . ALA A 1 202 ? 4.501 -7.021 -9.285 1.00 91.75 202 ALA A O 1
ATOM 1610 N N . GLU A 1 203 ? 4.264 -8.708 -10.749 1.00 93.44 203 GLU A N 1
ATOM 1611 C CA . GLU A 1 203 ? 5.686 -8.947 -10.956 1.00 93.44 203 GLU A CA 1
ATOM 1612 C C . GLU A 1 203 ? 5.983 -9.081 -12.446 1.00 93.44 203 GLU A C 1
ATOM 1614 O O . GLU A 1 203 ? 5.252 -9.736 -13.195 1.00 93.44 203 GLU A O 1
ATOM 1619 N N . GLY A 1 204 ? 7.083 -8.486 -12.893 1.00 90.00 204 GLY A N 1
ATOM 1620 C CA . GLY A 1 204 ? 7.481 -8.600 -14.285 1.00 90.00 204 GLY A CA 1
ATOM 1621 C C . GLY A 1 204 ? 8.929 -8.232 -14.546 1.00 90.00 204 GLY A C 1
ATOM 1622 O O . GLY A 1 204 ? 9.593 -7.563 -13.757 1.00 90.00 204 GLY A O 1
ATOM 1623 N N . ASN A 1 205 ? 9.406 -8.667 -15.709 1.00 89.62 205 ASN A N 1
ATOM 1624 C CA . ASN A 1 205 ? 10.621 -8.155 -16.326 1.00 89.62 205 ASN A CA 1
ATOM 1625 C C . ASN A 1 205 ? 10.398 -7.934 -17.828 1.00 89.62 205 ASN A C 1
ATOM 1627 O O . ASN A 1 205 ? 9.458 -8.456 -18.443 1.00 89.62 205 ASN A O 1
ATOM 1631 N N . PHE A 1 206 ? 11.270 -7.128 -18.423 1.00 89.19 206 PHE A N 1
ATOM 1632 C CA . PHE A 1 206 ? 11.067 -6.593 -19.762 1.00 89.19 206 PHE A CA 1
ATOM 1633 C C . PHE A 1 206 ? 12.325 -6.735 -20.598 1.00 89.19 206 PHE A C 1
ATOM 1635 O O . PHE A 1 206 ? 13.443 -6.589 -20.110 1.00 89.19 206 PHE A O 1
ATOM 1642 N N . GLU A 1 207 ? 12.137 -6.994 -21.882 1.00 90.62 207 GLU A N 1
ATOM 1643 C CA . GLU A 1 207 ? 13.201 -6.913 -22.869 1.00 90.62 207 GLU A CA 1
ATOM 1644 C C . GLU A 1 207 ? 13.177 -5.538 -23.527 1.00 90.62 207 GLU A C 1
ATOM 1646 O O . GLU A 1 207 ? 12.110 -5.053 -23.903 1.00 90.62 207 GLU A O 1
ATOM 1651 N N . TYR A 1 208 ? 14.345 -4.927 -23.708 1.00 86.69 208 TYR A N 1
ATOM 1652 C CA . TYR A 1 208 ? 14.500 -3.600 -24.295 1.00 86.69 208 TYR A CA 1
ATOM 1653 C C . TYR A 1 208 ? 15.725 -3.520 -25.209 1.00 86.69 208 TYR A C 1
ATOM 1655 O O . TYR A 1 208 ? 16.705 -4.243 -25.030 1.00 86.69 208 TYR A O 1
ATOM 1663 N N . ASN A 1 209 ? 15.696 -2.617 -26.190 1.00 87.44 209 ASN A N 1
ATOM 1664 C CA . ASN A 1 209 ? 16.803 -2.440 -27.141 1.00 87.44 209 ASN A CA 1
ATOM 1665 C C . ASN A 1 209 ? 17.179 -0.969 -27.414 1.00 87.44 209 ASN A C 1
ATOM 1667 O O . ASN A 1 209 ? 17.885 -0.684 -28.379 1.00 87.44 209 ASN A O 1
ATOM 1671 N N . GLY A 1 210 ? 16.687 -0.027 -26.604 1.00 82.94 210 GLY A N 1
ATOM 1672 C CA . GLY A 1 210 ? 16.864 1.417 -26.805 1.00 82.94 210 GLY A CA 1
ATOM 1673 C C . GLY A 1 210 ? 15.783 2.071 -27.673 1.00 82.94 210 GLY A C 1
ATOM 1674 O O . GLY A 1 210 ? 15.599 3.281 -27.592 1.00 82.94 210 GLY A O 1
ATOM 1675 N N . THR A 1 211 ? 15.041 1.291 -28.466 1.00 84.81 211 THR A N 1
ATOM 1676 C CA . THR A 1 211 ? 13.979 1.779 -29.375 1.00 84.81 211 THR A CA 1
ATOM 1677 C C . THR A 1 211 ? 12.603 1.191 -29.085 1.00 84.81 211 THR A C 1
ATOM 1679 O O . THR A 1 211 ? 11.586 1.709 -29.534 1.00 84.81 211 THR A O 1
ATOM 1682 N N . SER A 1 212 ? 12.546 0.065 -28.384 1.00 85.25 212 SER A N 1
ATOM 1683 C CA . SER A 1 212 ? 11.315 -0.638 -28.046 1.00 85.25 212 SER A CA 1
ATOM 1684 C C . SER A 1 212 ? 11.506 -1.428 -26.759 1.00 85.25 212 SER A C 1
ATOM 1686 O O . SER A 1 212 ? 12.635 -1.772 -26.397 1.00 85.25 212 SER A O 1
ATOM 1688 N N . ALA A 1 213 ? 10.390 -1.725 -26.097 1.00 87.12 213 ALA A N 1
ATOM 1689 C CA . ALA A 1 213 ? 10.321 -2.623 -24.956 1.00 87.12 213 ALA A CA 1
ATOM 1690 C C . ALA A 1 213 ? 9.170 -3.623 -25.128 1.00 87.12 213 ALA A C 1
ATOM 1692 O O . ALA A 1 213 ? 8.144 -3.299 -25.731 1.00 87.12 213 ALA A O 1
ATOM 1693 N N . ARG A 1 214 ? 9.335 -4.839 -24.604 1.00 90.81 214 ARG A N 1
ATOM 1694 C CA . ARG A 1 214 ? 8.301 -5.885 -24.587 1.00 90.81 214 ARG A CA 1
ATOM 1695 C C . ARG A 1 214 ? 8.371 -6.716 -23.309 1.00 90.81 214 ARG A C 1
ATOM 1697 O O . ARG A 1 214 ? 9.412 -6.772 -22.662 1.00 90.81 214 ARG A O 1
ATOM 1704 N N . HIS A 1 215 ? 7.271 -7.371 -22.950 1.00 91.19 215 HIS A N 1
ATOM 1705 C CA . HIS A 1 215 ? 7.221 -8.268 -21.792 1.00 91.19 215 HIS A CA 1
ATOM 1706 C C . HIS A 1 215 ? 8.111 -9.492 -22.003 1.00 91.19 215 HIS A C 1
ATOM 1708 O O . HIS A 1 215 ? 7.982 -10.157 -23.031 1.00 91.19 215 HIS A O 1
ATOM 1714 N N . ALA A 1 216 ? 8.917 -9.841 -21.002 1.00 88.56 216 ALA A N 1
ATOM 1715 C CA . ALA A 1 216 ? 9.520 -11.166 -20.898 1.00 88.56 216 ALA A CA 1
ATOM 1716 C C . ALA A 1 216 ? 8.629 -12.044 -20.007 1.00 88.56 216 ALA A C 1
ATOM 1718 O O . ALA A 1 216 ? 7.788 -12.796 -20.516 1.00 88.56 216 ALA A O 1
ATOM 1719 N N . ASN A 1 217 ? 8.701 -11.850 -18.692 1.00 88.06 217 ASN A N 1
ATOM 1720 C CA . ASN A 1 217 ? 7.893 -12.550 -17.700 1.00 88.06 217 ASN A CA 1
ATOM 1721 C C . ASN A 1 217 ? 6.778 -11.660 -17.154 1.00 88.06 217 ASN A C 1
ATOM 1723 O O . ASN A 1 217 ? 6.872 -10.433 -17.151 1.00 88.06 217 ASN A O 1
ATOM 1727 N N . ALA A 1 218 ? 5.702 -12.309 -16.725 1.00 91.19 218 ALA A N 1
ATOM 1728 C CA . ALA A 1 218 ? 4.580 -11.673 -16.063 1.00 91.19 218 ALA A CA 1
ATOM 1729 C C . ALA A 1 218 ? 3.997 -12.643 -15.047 1.00 91.19 218 ALA A C 1
ATOM 1731 O O . ALA A 1 218 ? 3.685 -13.780 -15.407 1.00 91.19 218 ALA A O 1
ATOM 1732 N N . ASP A 1 219 ? 3.847 -12.169 -13.822 1.00 93.12 219 ASP A N 1
ATOM 1733 C CA . ASP A 1 219 ? 3.170 -12.868 -12.746 1.00 93.12 219 ASP A CA 1
ATOM 1734 C C . ASP A 1 219 ? 2.395 -11.857 -11.892 1.00 93.12 219 ASP A C 1
ATOM 1736 O O . ASP A 1 219 ? 2.534 -10.636 -12.021 1.00 93.12 219 ASP A O 1
ATOM 1740 N N . GLY A 1 220 ? 1.510 -12.361 -11.055 1.00 91.94 220 GLY A N 1
ATOM 1741 C CA . GLY A 1 220 ? 0.684 -11.542 -10.197 1.00 91.94 220 GLY A CA 1
ATOM 1742 C C . GLY A 1 220 ? -0.219 -12.401 -9.345 1.00 91.94 220 GLY A C 1
ATOM 1743 O O . GLY A 1 220 ? -0.599 -13.502 -9.739 1.00 91.94 220 GLY A O 1
ATOM 1744 N N . ASN A 1 221 ? -0.601 -11.893 -8.181 1.00 92.25 221 ASN A N 1
ATOM 1745 C CA . ASN A 1 221 ? -1.569 -12.579 -7.342 1.00 92.25 221 ASN A CA 1
ATOM 1746 C C . ASN A 1 221 ? -2.267 -11.616 -6.384 1.00 92.25 221 ASN A C 1
ATOM 1748 O O . ASN A 1 221 ? -1.837 -10.483 -6.163 1.00 92.25 221 ASN A O 1
ATOM 1752 N N . VAL A 1 222 ? -3.344 -12.112 -5.790 1.00 88.88 222 VAL A N 1
ATOM 1753 C CA . VAL A 1 222 ? -4.052 -11.470 -4.696 1.00 88.88 222 VAL A CA 1
ATOM 1754 C C . VAL A 1 222 ? -4.270 -12.473 -3.572 1.00 88.88 222 VAL A C 1
ATOM 1756 O O . VAL A 1 222 ? -4.613 -13.633 -3.796 1.00 88.88 222 VAL A O 1
ATOM 1759 N N . GLN A 1 223 ? -4.091 -12.008 -2.345 1.00 89.69 223 GLN A N 1
ATOM 1760 C CA . GLN A 1 223 ? -4.376 -12.753 -1.135 1.00 89.69 223 GLN A CA 1
ATOM 1761 C C . GLN A 1 223 ? -5.392 -11.982 -0.300 1.00 89.69 223 GLN A C 1
ATOM 1763 O O . GLN A 1 223 ? -5.163 -10.834 0.075 1.00 89.69 223 GLN A O 1
ATOM 1768 N N . ARG A 1 224 ? -6.503 -12.643 0.023 1.00 84.50 224 ARG A N 1
ATOM 1769 C CA . ARG A 1 224 ? -7.452 -12.185 1.040 1.00 84.50 224 ARG A CA 1
ATOM 1770 C C . ARG A 1 224 ? -7.000 -12.709 2.403 1.00 84.50 224 ARG A C 1
ATOM 1772 O O . ARG A 1 224 ? -6.672 -13.890 2.519 1.00 84.50 224 ARG A O 1
ATOM 1779 N N . HIS A 1 225 ? -6.984 -11.851 3.417 1.00 86.56 225 HIS A N 1
ATOM 1780 C CA . HIS A 1 225 ? -6.637 -12.228 4.793 1.00 86.56 225 HIS A CA 1
ATOM 1781 C C . HIS A 1 225 ? -7.896 -12.533 5.615 1.00 86.56 225 HIS A C 1
ATOM 1783 O O . HIS A 1 225 ? -9.010 -12.271 5.166 1.00 86.56 225 HIS A O 1
ATOM 1789 N N . PHE A 1 226 ? -7.737 -13.114 6.811 1.00 75.44 226 PHE A N 1
ATOM 1790 C CA . PHE A 1 226 ? -8.859 -13.585 7.642 1.00 75.44 226 PHE A CA 1
ATOM 1791 C C . PHE A 1 226 ? -9.918 -12.500 7.886 1.00 75.44 226 PHE A C 1
ATOM 1793 O O . PHE A 1 226 ? -11.107 -12.734 7.680 1.00 75.44 226 PHE A O 1
ATOM 1800 N N . TRP A 1 227 ? -9.486 -11.295 8.246 1.00 69.88 227 TRP A N 1
ATOM 1801 C CA . TRP A 1 227 ? -10.379 -10.160 8.476 1.00 69.88 227 TRP A CA 1
ATOM 1802 C C . TRP A 1 227 ? -10.866 -9.487 7.191 1.00 69.88 227 TRP A C 1
ATOM 1804 O O . TRP A 1 227 ? -11.893 -8.823 7.198 1.00 69.88 227 TRP A O 1
ATOM 1814 N N . GLY A 1 228 ? -10.207 -9.757 6.064 1.00 57.88 228 GLY A N 1
ATOM 1815 C CA . GLY A 1 228 ? -10.729 -9.464 4.735 1.00 57.88 228 GLY A CA 1
ATOM 1816 C C . GLY A 1 228 ? -11.822 -10.430 4.275 1.00 57.88 228 GLY A C 1
ATOM 1817 O O . GLY A 1 228 ? -12.314 -10.278 3.165 1.00 57.88 228 GLY A O 1
ATOM 1818 N N . SER A 1 229 ? -12.213 -11.439 5.064 1.00 57.38 229 SER A N 1
ATOM 1819 C CA . SER A 1 229 ? -13.278 -12.388 4.687 1.00 57.38 229 SER A CA 1
ATOM 1820 C C . SER A 1 229 ? -14.659 -11.745 4.554 1.00 57.38 229 SER A C 1
ATOM 1822 O O . SER A 1 229 ? -15.488 -12.259 3.805 1.00 57.38 229 SER A O 1
ATOM 1824 N N . THR A 1 230 ? -14.878 -10.612 5.224 1.00 61.28 230 THR A N 1
ATOM 1825 C CA . THR A 1 230 ? -16.064 -9.761 5.061 1.00 61.28 230 THR A CA 1
ATOM 1826 C C . THR A 1 230 ? -16.015 -8.929 3.783 1.00 61.28 230 THR A C 1
ATOM 1828 O O . THR A 1 230 ? -17.037 -8.374 3.392 1.00 61.28 230 THR A O 1
ATOM 1831 N N . LEU A 1 231 ? -14.861 -8.874 3.106 1.00 66.56 231 LEU A N 1
ATOM 1832 C CA . LEU A 1 231 ? -14.753 -8.254 1.798 1.00 66.56 231 LEU A CA 1
ATOM 1833 C C . LEU A 1 231 ? -15.252 -9.201 0.714 1.00 66.56 231 LEU A C 1
ATOM 1835 O O . LEU A 1 231 ? -14.773 -10.336 0.568 1.00 66.56 231 LEU A O 1
ATOM 1839 N N . VAL A 1 232 ? -16.138 -8.693 -0.133 1.00 70.38 232 VAL A N 1
ATOM 1840 C CA . VAL A 1 232 ? -16.310 -9.275 -1.462 1.00 70.38 232 VAL A CA 1
ATOM 1841 C C . VAL A 1 232 ? -15.094 -8.836 -2.265 1.00 70.38 232 VAL A C 1
ATOM 1843 O O . VAL A 1 232 ? -14.811 -7.651 -2.341 1.00 70.38 232 VAL A O 1
ATOM 1846 N N . MET A 1 233 ? -14.336 -9.779 -2.828 1.00 76.19 233 MET A N 1
ATOM 1847 C CA . MET A 1 233 ? -13.252 -9.456 -3.759 1.00 76.19 233 MET A CA 1
ATOM 1848 C C . MET A 1 233 ? -13.421 -10.246 -5.046 1.00 76.19 233 MET A C 1
ATOM 1850 O O . MET A 1 233 ? -13.490 -11.478 -5.006 1.00 76.19 233 MET A O 1
ATOM 1854 N N . GLU A 1 234 ? -13.431 -9.537 -6.168 1.00 81.31 234 GLU A N 1
ATOM 1855 C CA . GLU A 1 234 ? -13.560 -10.094 -7.507 1.00 81.31 234 GLU A CA 1
ATOM 1856 C C . GLU A 1 234 ? -12.281 -9.858 -8.310 1.00 81.31 234 GLU A C 1
ATOM 1858 O O . GLU A 1 234 ? -11.875 -8.723 -8.576 1.00 81.31 234 GLU A O 1
ATOM 1863 N N . ASN A 1 235 ? -11.652 -10.949 -8.743 1.00 84.56 235 ASN A N 1
ATOM 1864 C CA . ASN A 1 235 ? -10.454 -10.883 -9.571 1.00 84.56 235 ASN A CA 1
ATOM 1865 C C . ASN A 1 235 ? -10.821 -10.359 -10.964 1.00 84.56 235 ASN A C 1
ATOM 1867 O O . ASN A 1 235 ? -11.475 -11.054 -11.742 1.00 84.56 235 ASN A O 1
ATOM 1871 N N . ARG A 1 236 ? -10.365 -9.150 -11.301 1.00 84.06 236 ARG A N 1
ATOM 1872 C CA . ARG A 1 236 ? -10.562 -8.545 -12.627 1.00 84.06 236 ARG A CA 1
ATOM 1873 C C . ARG A 1 236 ? -9.406 -8.890 -13.570 1.00 84.06 236 ARG A C 1
ATOM 1875 O O . ARG A 1 236 ? -9.630 -9.179 -14.742 1.00 84.06 236 ARG A O 1
ATOM 1882 N N . ALA A 1 237 ? -8.176 -8.908 -13.060 1.00 87.81 237 ALA A N 1
ATOM 1883 C CA . ALA A 1 237 ? -6.980 -9.338 -13.781 1.00 87.81 237 ALA A CA 1
ATOM 1884 C C . ALA A 1 237 ? -5.923 -9.846 -12.797 1.00 87.81 237 ALA A C 1
ATOM 1886 O O . ALA A 1 237 ? -5.752 -9.266 -11.739 1.00 87.81 237 ALA A O 1
ATOM 1887 N N . ILE A 1 238 ? -5.184 -10.898 -13.138 1.00 91.62 238 ILE A N 1
ATOM 1888 C CA . ILE A 1 238 ? -4.101 -11.425 -12.297 1.00 91.62 238 ILE A CA 1
ATOM 1889 C C . ILE A 1 238 ? -2.876 -11.630 -13.191 1.00 91.62 238 ILE A C 1
ATOM 1891 O O . ILE A 1 238 ? -2.972 -12.385 -14.165 1.00 91.62 238 ILE A O 1
ATOM 1895 N N . GLY A 1 239 ? -1.781 -10.907 -12.919 1.00 90.25 239 GLY A N 1
ATOM 1896 C CA . GLY A 1 239 ? -0.520 -11.005 -13.671 1.00 90.25 239 GLY A CA 1
ATOM 1897 C C . GLY A 1 239 ? -0.659 -10.779 -15.183 1.00 90.25 239 GLY A C 1
ATOM 1898 O O . GLY A 1 239 ? 0.042 -11.397 -15.988 1.00 90.25 239 GLY A O 1
ATOM 1899 N N . LYS A 1 240 ? -1.623 -9.959 -15.616 1.00 92.81 240 LYS A N 1
ATOM 1900 C CA . LYS A 1 240 ? -1.927 -9.752 -17.038 1.00 92.81 240 LYS A CA 1
ATOM 1901 C C . LYS A 1 240 ? -0.960 -8.757 -17.665 1.00 92.81 240 LYS A C 1
ATOM 1903 O O . LYS A 1 240 ? -0.533 -7.799 -17.041 1.00 92.81 240 LYS A O 1
ATOM 1908 N N . LYS A 1 241 ? -0.652 -8.964 -18.945 1.00 94.44 241 LYS A N 1
ATOM 1909 C CA . LYS A 1 241 ? 0.188 -8.072 -19.753 1.00 94.44 241 LYS A CA 1
ATOM 1910 C C . LYS A 1 241 ? -0.685 -7.016 -20.438 1.00 94.44 241 LYS A C 1
ATOM 1912 O O . LYS A 1 241 ? -1.727 -7.359 -20.995 1.00 94.44 241 LYS A O 1
ATOM 1917 N N . ARG A 1 242 ? -0.251 -5.757 -20.457 1.00 91.94 242 ARG A N 1
ATOM 1918 C CA . ARG A 1 242 ? -0.808 -4.682 -21.299 1.00 91.94 242 ARG A CA 1
ATOM 1919 C C . ARG A 1 242 ? 0.300 -3.818 -21.893 1.00 91.94 242 ARG A C 1
ATOM 1921 O O . ARG A 1 242 ? 1.441 -3.869 -21.443 1.00 91.94 242 ARG A O 1
ATOM 1928 N N . THR A 1 243 ? -0.035 -3.014 -22.895 1.00 89.50 243 THR A N 1
ATOM 1929 C CA . THR A 1 243 ? 0.854 -1.968 -23.410 1.00 89.50 243 THR A CA 1
ATOM 1930 C C . THR A 1 243 ? 0.189 -0.622 -23.203 1.00 89.50 243 THR A C 1
ATOM 1932 O O . THR A 1 243 ? -0.902 -0.381 -23.713 1.00 89.50 243 THR A O 1
ATOM 1935 N N . VAL A 1 244 ? 0.859 0.249 -22.464 1.00 86.19 244 VAL A N 1
ATOM 1936 C CA . VAL A 1 244 ? 0.424 1.613 -22.190 1.00 86.19 244 VAL A CA 1
ATOM 1937 C C . VAL A 1 244 ? 1.131 2.561 -23.144 1.00 86.19 244 VAL A C 1
ATOM 1939 O O . VAL A 1 244 ? 2.316 2.399 -23.424 1.00 86.19 244 VAL A O 1
ATOM 1942 N N . THR A 1 245 ? 0.403 3.547 -23.663 1.00 82.44 245 THR A N 1
ATOM 1943 C CA . THR A 1 245 ? 0.979 4.592 -24.515 1.00 82.44 245 THR A CA 1
ATOM 1944 C C . THR A 1 245 ? 0.931 5.918 -23.768 1.00 82.44 245 THR A C 1
ATOM 1946 O O . THR A 1 245 ? -0.154 6.356 -23.397 1.00 82.44 245 THR A O 1
ATOM 1949 N N . VAL A 1 246 ? 2.090 6.545 -23.550 1.00 76.38 246 VAL A N 1
ATOM 1950 C CA . VAL A 1 246 ? 2.204 7.894 -22.968 1.00 76.38 246 VAL A CA 1
ATOM 1951 C C . VAL A 1 246 ? 2.957 8.766 -23.966 1.00 76.38 246 VAL A C 1
ATOM 1953 O O . VAL A 1 246 ? 4.117 8.505 -24.293 1.00 76.38 246 VAL A O 1
ATOM 1956 N N . GLY A 1 247 ? 2.274 9.773 -24.513 1.00 78.94 247 GLY A N 1
ATOM 1957 C CA . GLY A 1 247 ? 2.789 10.543 -25.646 1.00 78.94 247 GLY A CA 1
ATOM 1958 C C . GLY A 1 247 ? 3.088 9.638 -26.849 1.00 78.94 247 GLY A C 1
ATOM 1959 O O . GLY A 1 247 ? 2.221 8.902 -27.312 1.00 78.94 247 GLY A O 1
ATOM 1960 N N . SER A 1 248 ? 4.324 9.678 -27.352 1.00 77.69 248 SER A N 1
ATOM 1961 C CA . SER A 1 248 ? 4.793 8.832 -28.462 1.00 77.69 248 SER A CA 1
ATOM 1962 C C . SER A 1 248 ? 5.414 7.501 -28.024 1.00 77.69 248 SER A C 1
ATOM 1964 O O . SER A 1 248 ? 5.857 6.729 -28.876 1.00 77.69 248 SER A O 1
ATOM 1966 N N . TYR A 1 249 ? 5.499 7.234 -26.719 1.00 76.56 249 TYR A N 1
ATOM 1967 C CA . TYR A 1 249 ? 6.209 6.078 -26.174 1.00 76.56 249 TYR A CA 1
ATOM 1968 C C . TYR A 1 249 ? 5.248 4.963 -25.768 1.00 76.56 249 TYR A C 1
ATOM 1970 O O . TYR A 1 249 ? 4.159 5.217 -25.251 1.00 76.56 249 TYR A O 1
ATOM 1978 N N . LYS A 1 250 ? 5.669 3.715 -26.002 1.00 83.94 250 LYS A N 1
ATOM 1979 C CA . LYS A 1 250 ? 4.934 2.502 -25.632 1.00 83.94 250 LYS A CA 1
ATOM 1980 C C . LYS A 1 250 ? 5.669 1.767 -24.525 1.00 83.94 250 LYS A C 1
ATOM 1982 O O . LYS A 1 250 ? 6.842 1.431 -24.684 1.00 83.94 250 LYS A O 1
ATOM 1987 N N . TYR A 1 251 ? 4.947 1.459 -23.461 1.00 87.19 251 TYR A N 1
ATOM 1988 C CA . TYR A 1 251 ? 5.474 0.814 -22.275 1.00 87.19 251 TYR A CA 1
ATOM 1989 C C . TYR A 1 251 ? 4.750 -0.516 -22.037 1.00 87.19 251 TYR A C 1
ATOM 1991 O O . TYR A 1 251 ? 3.523 -0.531 -21.889 1.00 87.19 251 TYR A O 1
ATOM 1999 N N . PRO A 1 252 ? 5.448 -1.663 -22.068 1.00 90.75 252 PRO A N 1
ATOM 2000 C CA . PRO A 1 252 ? 4.889 -2.920 -21.587 1.00 90.75 252 PRO A CA 1
ATOM 2001 C C . PRO A 1 252 ? 4.689 -2.870 -20.069 1.00 90.75 252 PRO A C 1
ATOM 2003 O O . PRO A 1 252 ? 5.620 -2.550 -19.342 1.00 90.75 252 PRO A O 1
ATOM 2006 N N . GLU A 1 253 ? 3.505 -3.252 -19.598 1.00 92.06 253 GLU A N 1
ATOM 2007 C CA . GLU A 1 253 ? 3.184 -3.379 -18.173 1.00 92.06 253 GLU A CA 1
ATOM 2008 C C . GLU A 1 253 ? 2.603 -4.758 -17.845 1.00 92.06 253 GLU A C 1
ATOM 2010 O O . GLU A 1 253 ? 1.872 -5.341 -18.654 1.00 92.06 253 GLU A O 1
ATOM 2015 N N . VAL A 1 254 ? 2.913 -5.269 -16.659 1.00 91.50 254 VAL A N 1
ATOM 2016 C CA . VAL A 1 254 ? 2.260 -6.413 -16.016 1.00 91.50 254 VAL A CA 1
ATOM 2017 C C . VAL A 1 254 ? 1.413 -5.880 -14.876 1.00 91.50 254 VAL A C 1
ATOM 2019 O O . VAL A 1 254 ? 1.918 -5.065 -14.118 1.00 91.50 254 VAL A O 1
ATOM 2022 N N . TYR A 1 255 ? 0.159 -6.313 -14.747 1.00 90.62 255 TYR A N 1
ATOM 2023 C CA . TYR A 1 255 ? -0.752 -5.813 -13.721 1.00 90.62 255 TYR A CA 1
ATOM 2024 C C . TYR A 1 255 ? -1.666 -6.895 -13.128 1.00 90.62 255 TYR A C 1
ATOM 2026 O O . TYR A 1 255 ? -2.055 -7.862 -13.791 1.00 90.62 255 TYR A O 1
ATOM 2034 N N . THR A 1 256 ? -2.052 -6.683 -11.877 1.00 88.69 256 THR A N 1
ATOM 2035 C CA . THR A 1 256 ? -3.045 -7.442 -11.115 1.00 88.69 256 THR A CA 1
ATOM 2036 C C . THR A 1 256 ? -4.095 -6.453 -10.642 1.00 88.69 256 THR A C 1
ATOM 2038 O O . THR A 1 256 ? -3.742 -5.470 -10.012 1.00 88.69 256 THR A O 1
ATOM 2041 N N . ARG A 1 257 ? -5.372 -6.699 -10.930 1.00 86.69 257 ARG A N 1
ATOM 2042 C CA . ARG A 1 257 ? -6.508 -5.823 -10.642 1.00 86.69 257 ARG A CA 1
ATOM 2043 C C . ARG A 1 257 ? -7.625 -6.588 -9.951 1.00 86.69 257 ARG A C 1
ATOM 2045 O O . ARG A 1 257 ? -8.036 -7.655 -10.420 1.00 86.69 257 ARG A O 1
ATOM 2052 N N . VAL A 1 258 ? -8.162 -6.015 -8.886 1.00 82.56 258 VAL A N 1
ATOM 2053 C CA . VAL A 1 258 ? -9.200 -6.626 -8.059 1.00 82.56 258 VAL A CA 1
ATOM 2054 C C . VAL A 1 258 ? -10.237 -5.580 -7.699 1.00 82.56 258 VAL A C 1
ATOM 2056 O O . VAL A 1 258 ? -9.888 -4.483 -7.291 1.00 82.56 258 VAL A O 1
ATOM 2059 N N . TYR A 1 259 ? -11.509 -5.919 -7.857 1.00 78.00 259 TYR A N 1
ATOM 2060 C CA . TYR A 1 259 ? -12.598 -5.144 -7.275 1.00 78.00 259 TYR A CA 1
ATOM 2061 C C . TYR A 1 259 ? -12.839 -5.634 -5.852 1.00 78.00 259 TYR A C 1
ATOM 2063 O O . TYR A 1 259 ? -12.819 -6.846 -5.632 1.00 78.00 259 TYR A O 1
ATOM 2071 N N . PHE A 1 260 ? -13.053 -4.726 -4.906 1.00 72.50 260 PHE A N 1
ATOM 2072 C CA . PHE A 1 260 ? -13.442 -5.069 -3.551 1.00 72.50 260 PHE A CA 1
ATOM 2073 C C . PHE A 1 260 ? -14.666 -4.275 -3.095 1.00 72.50 260 PHE A C 1
ATOM 2075 O O . PHE A 1 260 ? -14.865 -3.138 -3.510 1.00 72.50 260 PHE A O 1
ATOM 2082 N N . GLU A 1 261 ? -15.442 -4.874 -2.201 1.00 65.12 261 GLU A N 1
ATOM 2083 C CA . GLU A 1 261 ? -16.548 -4.254 -1.473 1.00 65.12 261 GLU A CA 1
ATOM 2084 C C . GLU A 1 261 ? -16.396 -4.588 0.014 1.00 65.12 261 GLU A C 1
ATOM 2086 O O . GLU A 1 261 ? -16.082 -5.729 0.363 1.00 65.12 261 GLU A O 1
ATOM 2091 N N . ALA A 1 262 ? -16.578 -3.594 0.880 1.00 62.34 262 ALA A N 1
ATOM 2092 C CA . ALA A 1 262 ? -16.354 -3.654 2.315 1.00 62.34 262 ALA A CA 1
ATOM 2093 C C . ALA A 1 262 ? -17.591 -3.175 3.083 1.00 62.34 262 ALA A C 1
ATOM 2095 O O . ALA A 1 262 ? -18.099 -2.084 2.835 1.00 62.34 262 ALA A O 1
ATOM 2096 N N . SER A 1 263 ? -18.045 -3.964 4.064 1.00 52.62 263 SER A N 1
ATOM 2097 C CA . SER A 1 263 ? -19.151 -3.562 4.951 1.00 52.62 263 SER A CA 1
ATOM 2098 C C . SER A 1 263 ? -18.772 -2.399 5.876 1.00 52.62 263 SER A C 1
ATOM 2100 O O . SER A 1 263 ? -19.604 -1.548 6.165 1.00 52.62 263 SER A O 1
ATOM 2102 N N . PHE A 1 264 ? -17.509 -2.345 6.305 1.00 54.91 264 PHE A N 1
ATOM 2103 C CA . PHE A 1 264 ? -16.906 -1.176 6.938 1.00 54.91 264 PHE A CA 1
ATOM 2104 C C . PHE A 1 264 ? -16.002 -0.539 5.886 1.00 54.91 264 PHE A C 1
ATOM 2106 O O . PHE A 1 264 ? -15.006 -1.153 5.493 1.00 54.91 264 PHE A O 1
ATOM 2113 N N . GLY A 1 265 ? -16.410 0.619 5.362 1.00 50.69 265 GLY A N 1
ATOM 2114 C CA . GLY A 1 265 ? -15.683 1.297 4.293 1.00 50.69 265 GLY A CA 1
ATOM 2115 C C . GLY A 1 265 ? -14.221 1.536 4.665 1.00 50.69 265 GLY A C 1
ATOM 2116 O O . GLY A 1 265 ? -13.880 1.662 5.840 1.00 50.69 265 GLY A O 1
ATOM 2117 N N . ILE A 1 266 ? -13.357 1.566 3.658 1.00 57.66 266 ILE A N 1
ATOM 2118 C CA . ILE A 1 266 ? -11.950 1.915 3.819 1.00 57.66 266 ILE A CA 1
ATOM 2119 C C . ILE A 1 266 ? -11.804 3.351 3.321 1.00 57.66 266 ILE A C 1
ATOM 2121 O O . ILE A 1 266 ? -12.171 3.631 2.178 1.00 57.66 266 ILE A O 1
ATOM 2125 N N . ARG A 1 267 ? -11.350 4.276 4.169 1.00 58.38 267 ARG A N 1
ATOM 2126 C CA . ARG A 1 267 ? -11.184 5.679 3.787 1.00 58.38 267 ARG A CA 1
ATOM 2127 C C . ARG A 1 267 ? -9.740 5.990 3.422 1.00 58.38 267 ARG A C 1
ATOM 2129 O O . ARG A 1 267 ? -8.831 5.782 4.215 1.00 58.38 267 ARG A O 1
ATOM 2136 N N . TRP A 1 268 ? -9.539 6.482 2.202 1.00 50.22 268 TRP A N 1
ATOM 2137 C CA . TRP A 1 268 ? -8.234 6.678 1.570 1.00 50.22 268 TRP A CA 1
ATOM 2138 C C . TRP A 1 268 ? -8.101 8.100 1.038 1.00 50.22 268 TRP A C 1
ATOM 2140 O O . TRP A 1 268 ? -8.951 8.533 0.266 1.00 50.22 268 TRP A O 1
ATOM 2150 N N . ALA A 1 269 ? -7.055 8.826 1.443 1.00 48.75 269 ALA A N 1
ATOM 2151 C CA . ALA A 1 269 ? -6.769 10.199 1.002 1.00 48.75 269 ALA A CA 1
ATOM 2152 C C . ALA A 1 269 ? -8.017 11.112 1.023 1.00 48.75 269 ALA A C 1
ATOM 2154 O O . ALA A 1 269 ? -8.306 11.852 0.088 1.00 48.75 269 ALA A O 1
ATOM 2155 N N . GLY A 1 270 ? -8.826 10.999 2.084 1.00 43.62 270 GLY A N 1
ATOM 2156 C CA . GLY A 1 270 ? -10.078 11.745 2.241 1.00 43.62 270 GLY A CA 1
ATOM 2157 C C . GLY A 1 270 ? -11.334 11.118 1.612 1.00 43.62 270 GLY A C 1
ATOM 2158 O O . GLY A 1 270 ? -12.431 11.533 1.995 1.00 43.62 270 GLY A O 1
ATOM 2159 N N . VAL A 1 271 ? -11.212 10.095 0.758 1.00 48.31 271 VAL A N 1
ATOM 2160 C CA . VAL A 1 271 ? -12.316 9.392 0.073 1.00 48.31 271 VAL A CA 1
ATOM 2161 C C . VAL A 1 271 ? -12.752 8.153 0.855 1.00 48.31 271 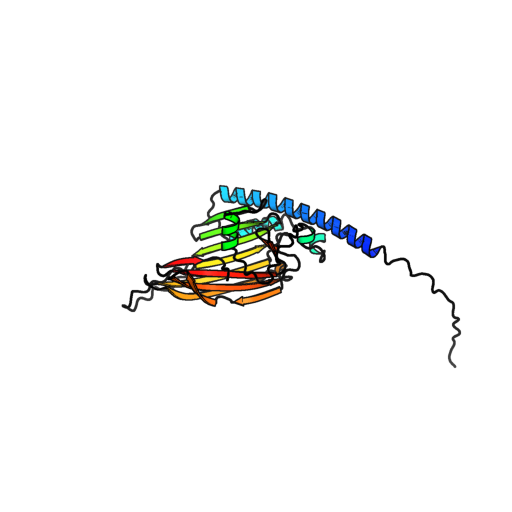VAL A C 1
ATOM 2163 O O . VAL A 1 271 ? -11.971 7.222 1.018 1.00 48.31 271 VAL A O 1
ATOM 2166 N N . THR A 1 272 ? -14.002 8.097 1.325 1.00 55.69 272 THR A N 1
ATOM 2167 C CA . THR A 1 272 ? -14.562 6.868 1.918 1.00 55.69 272 THR A CA 1
ATOM 2168 C C . THR A 1 272 ? -15.000 5.911 0.818 1.00 55.69 272 THR A C 1
ATOM 2170 O O . THR A 1 272 ? -15.812 6.276 -0.032 1.00 55.69 272 THR A O 1
ATOM 2173 N N . MET A 1 273 ? -14.527 4.667 0.858 1.00 56.25 273 MET A N 1
ATOM 2174 C CA . MET A 1 273 ? -14.907 3.651 -0.115 1.00 56.25 273 MET A CA 1
ATOM 2175 C C . MET A 1 273 ? -15.538 2.441 0.549 1.00 56.25 273 MET A C 1
ATOM 2177 O O . MET A 1 273 ? -14.895 1.673 1.266 1.00 56.25 273 MET A O 1
ATOM 2181 N N . THR A 1 274 ? -16.799 2.220 0.226 1.00 56.41 274 THR A N 1
ATOM 2182 C CA . THR A 1 274 ? -17.492 0.962 0.503 1.00 56.41 274 THR A CA 1
ATOM 2183 C C . THR A 1 274 ? -17.266 -0.057 -0.609 1.00 56.41 274 THR A C 1
ATOM 2185 O O . THR A 1 274 ? -17.354 -1.252 -0.360 1.00 56.41 274 THR A O 1
ATOM 2188 N N . SER A 1 275 ? -16.904 0.380 -1.818 1.00 60.78 275 SER A N 1
ATOM 2189 C CA . SER A 1 275 ? -16.393 -0.490 -2.876 1.00 60.78 275 SER A CA 1
ATOM 2190 C C . SER A 1 275 ? -15.456 0.261 -3.819 1.00 60.78 275 SER A C 1
ATOM 2192 O O . SER A 1 275 ? -15.643 1.457 -4.034 1.00 60.78 275 SER A O 1
ATOM 2194 N N . ALA A 1 276 ? -14.440 -0.416 -4.355 1.00 66.62 276 ALA A N 1
ATOM 2195 C CA . ALA A 1 276 ? -13.531 0.153 -5.347 1.00 66.62 276 ALA A CA 1
ATOM 2196 C C . ALA A 1 276 ? -12.740 -0.922 -6.100 1.00 66.62 276 ALA A C 1
ATOM 2198 O O . ALA A 1 276 ? -12.659 -2.078 -5.686 1.00 66.62 276 ALA A O 1
ATOM 2199 N N . THR A 1 277 ? -12.101 -0.538 -7.205 1.00 74.12 277 THR A N 1
ATOM 2200 C CA . THR A 1 277 ? -11.126 -1.400 -7.884 1.00 74.12 277 THR A CA 1
ATOM 2201 C C . THR A 1 277 ? -9.714 -0.983 -7.509 1.00 74.12 277 THR A C 1
ATOM 2203 O O . THR A 1 277 ? -9.385 0.181 -7.617 1.00 74.12 277 THR A O 1
ATOM 2206 N N . VAL A 1 278 ? -8.856 -1.920 -7.124 1.00 76.06 278 VAL A N 1
ATOM 2207 C CA . VAL A 1 278 ? -7.428 -1.693 -6.868 1.00 76.06 278 VAL A CA 1
ATOM 2208 C C . VAL A 1 278 ? -6.581 -2.437 -7.881 1.00 76.06 278 VAL A C 1
ATOM 2210 O O . VAL A 1 278 ? -6.955 -3.518 -8.342 1.00 76.06 278 VAL A O 1
ATOM 2213 N N . GLU A 1 279 ? -5.424 -1.891 -8.227 1.00 83.12 279 GLU A N 1
ATOM 2214 C CA . GLU A 1 279 ? -4.505 -2.519 -9.172 1.00 83.12 279 GLU A CA 1
ATOM 2215 C C . GLU A 1 279 ? -3.065 -2.406 -8.700 1.00 83.12 279 GLU A C 1
ATOM 2217 O O . GLU A 1 279 ? -2.690 -1.323 -8.329 1.00 83.12 279 GLU A O 1
ATOM 2222 N N . ALA A 1 280 ? -2.242 -3.449 -8.795 1.00 86.19 280 ALA A N 1
ATOM 2223 C CA . ALA A 1 280 ? -0.780 -3.347 -8.787 1.00 86.19 280 ALA A CA 1
ATOM 2224 C C . ALA A 1 280 ? -0.232 -3.582 -10.196 1.00 86.19 280 ALA A C 1
ATOM 2226 O O . ALA A 1 280 ? -0.783 -4.394 -10.935 1.00 86.19 280 ALA A O 1
ATOM 2227 N N . TYR A 1 281 ? 0.850 -2.909 -10.575 1.00 87.88 281 TYR A N 1
ATOM 2228 C CA . TYR A 1 281 ? 1.523 -3.044 -11.856 1.00 87.88 281 TYR A CA 1
ATOM 2229 C C . TYR A 1 281 ? 3.039 -2.801 -11.769 1.00 87.88 281 TYR A C 1
ATOM 2231 O O . TYR A 1 281 ? 3.559 -2.126 -10.883 1.00 87.88 281 TYR A O 1
ATOM 2239 N N . VAL A 1 282 ? 3.746 -3.351 -12.750 1.00 88.94 282 VAL A N 1
ATOM 2240 C CA . VAL A 1 282 ? 5.160 -3.092 -13.036 1.00 88.94 282 VAL A CA 1
ATOM 2241 C C . VAL A 1 282 ? 5.271 -2.852 -14.537 1.00 88.94 282 VAL A C 1
ATOM 2243 O O . VAL A 1 282 ? 4.648 -3.568 -15.320 1.00 88.94 282 VAL A O 1
ATOM 2246 N N . GLY A 1 283 ? 6.036 -1.854 -14.961 1.00 88.75 283 GLY A N 1
ATOM 2247 C CA . GLY A 1 283 ? 6.229 -1.457 -16.349 1.00 88.75 283 GLY A CA 1
ATOM 2248 C C . GLY A 1 283 ? 7.693 -1.333 -16.748 1.00 88.75 283 GLY A C 1
ATOM 2249 O O . GLY A 1 283 ? 8.552 -1.013 -15.938 1.00 88.75 283 GLY A O 1
ATOM 2250 N N . GLY A 1 284 ? 7.993 -1.576 -18.021 1.00 85.75 284 GLY A N 1
ATOM 2251 C CA . GLY A 1 284 ? 9.334 -1.431 -18.587 1.00 85.75 284 GLY A CA 1
ATOM 2252 C C . GLY A 1 284 ? 9.409 -0.314 -19.618 1.00 85.75 284 GLY A C 1
ATOM 2253 O O . GLY A 1 284 ? 8.467 -0.085 -20.374 1.00 85.75 284 GLY A O 1
ATOM 2254 N N . SER A 1 285 ? 10.550 0.365 -19.702 1.00 84.62 285 SER A N 1
ATOM 2255 C CA . SER A 1 285 ? 10.827 1.370 -20.726 1.00 84.62 285 SER A CA 1
ATOM 2256 C C . SER A 1 285 ? 11.761 0.837 -21.815 1.00 84.62 285 SER A C 1
ATOM 2258 O O . SER A 1 285 ? 12.547 -0.091 -21.618 1.00 84.62 285 SER A O 1
ATOM 2260 N N . GLN A 1 286 ? 11.746 1.495 -22.975 1.00 80.69 286 GLN A N 1
ATOM 2261 C CA . GLN A 1 286 ? 12.685 1.219 -24.068 1.00 80.69 286 GLN A CA 1
ATOM 2262 C C . GLN A 1 286 ? 14.162 1.454 -23.697 1.00 80.69 286 GLN A C 1
ATOM 2264 O O . GLN A 1 286 ? 15.045 0.932 -24.376 1.00 80.69 286 GLN A O 1
ATOM 2269 N N . THR A 1 287 ? 14.441 2.210 -22.628 1.00 83.00 287 THR A N 1
ATOM 2270 C CA . THR A 1 287 ? 15.798 2.451 -22.107 1.00 83.00 287 THR A CA 1
ATOM 2271 C C . THR A 1 287 ? 16.245 1.394 -21.096 1.00 83.00 287 THR A C 1
ATOM 2273 O O . THR A 1 287 ? 17.408 1.403 -20.697 1.00 83.00 287 THR A O 1
ATOM 2276 N N . GLY A 1 288 ? 15.357 0.472 -20.707 1.00 74.69 288 GLY A N 1
ATOM 2277 C CA . GLY A 1 288 ? 15.632 -0.560 -19.707 1.00 74.69 288 GLY A CA 1
ATOM 2278 C C . GLY A 1 288 ? 15.393 -0.124 -18.269 1.00 74.69 288 GLY A C 1
ATOM 2279 O O . GLY A 1 288 ? 15.817 -0.820 -17.350 1.00 74.69 288 GLY A O 1
ATOM 2280 N N . SER A 1 289 ? 14.730 1.015 -18.072 1.00 80.94 289 SER A N 1
ATOM 2281 C CA . SER A 1 289 ? 14.218 1.414 -16.766 1.00 80.94 289 SER A CA 1
ATOM 2282 C C . SER A 1 289 ? 12.945 0.629 -16.489 1.00 80.94 289 SER A C 1
ATOM 2284 O O . SER A 1 289 ? 12.091 0.503 -17.368 1.00 80.94 289 SER A O 1
ATOM 2286 N N . VAL A 1 290 ? 12.813 0.117 -15.275 1.00 81.31 290 VAL A N 1
ATOM 2287 C CA . VAL A 1 290 ? 11.550 -0.423 -14.784 1.00 81.31 290 VAL A CA 1
ATOM 2288 C C . VAL A 1 290 ? 10.900 0.660 -13.930 1.00 81.31 290 VAL A C 1
ATOM 2290 O O . VAL A 1 290 ? 11.581 1.455 -13.278 1.00 81.31 290 VAL A O 1
ATOM 2293 N N . TYR A 1 291 ? 9.586 0.745 -14.009 1.00 77.81 291 TYR A N 1
ATOM 2294 C CA . TYR A 1 291 ? 8.729 1.560 -13.165 1.00 77.81 291 TYR A CA 1
ATOM 2295 C C . TYR A 1 291 ? 7.604 0.666 -12.658 1.00 77.81 291 TYR A C 1
ATOM 2297 O O . TYR A 1 291 ? 7.465 -0.472 -13.101 1.00 77.81 291 TYR A O 1
ATOM 2305 N N . GLY A 1 292 ? 6.814 1.125 -11.711 1.00 64.38 292 GLY A N 1
ATOM 2306 C CA . GLY A 1 292 ? 5.765 0.292 -11.168 1.00 64.38 292 GLY A CA 1
ATOM 2307 C C . GLY A 1 292 ? 5.180 0.920 -9.935 1.00 64.38 292 GLY A C 1
ATOM 2308 O O . GLY A 1 292 ? 5.867 1.637 -9.216 1.00 64.38 292 GLY A O 1
ATOM 2309 N N . GLY A 1 293 ? 3.931 0.564 -9.722 1.00 57.84 293 GLY A N 1
ATOM 2310 C CA . GLY A 1 293 ? 3.094 1.001 -8.631 1.00 57.84 293 GLY A CA 1
ATOM 2311 C C . GLY A 1 293 ? 1.722 0.441 -8.900 1.00 57.84 293 GLY A C 1
ATOM 2312 O O . GLY A 1 293 ? 1.570 -0.718 -9.252 1.00 57.84 293 GLY A O 1
ATOM 2313 N N . THR A 1 294 ? 0.702 1.242 -8.796 1.00 43.03 294 THR A N 1
ATOM 2314 C CA . THR A 1 294 ? -0.693 0.883 -9.073 1.00 43.03 294 THR A CA 1
ATOM 2315 C C . THR A 1 294 ? -1.171 1.814 -10.191 1.00 43.03 294 THR A C 1
ATOM 2317 O O . THR A 1 294 ? -0.533 2.829 -10.371 1.00 43.03 294 THR A O 1
ATOM 2320 N N . LYS A 1 295 ? -2.126 1.481 -11.070 1.00 33.12 295 LYS A N 1
ATOM 2321 C CA . LYS A 1 295 ? -2.440 2.391 -12.197 1.00 33.12 295 LYS A CA 1
ATOM 2322 C C . LYS A 1 295 ? -3.919 2.704 -12.309 1.00 33.12 295 LYS A C 1
ATOM 2324 O O . LYS A 1 295 ? -4.729 1.783 -12.447 1.00 33.12 295 LYS A O 1
ATOM 2329 N N . LYS A 1 296 ? -4.244 3.989 -12.415 1.00 29.16 296 LYS A N 1
ATOM 2330 C CA . LYS A 1 296 ? -5.535 4.478 -12.909 1.00 29.16 296 LYS A CA 1
ATOM 2331 C C . LYS A 1 296 ? -5.707 4.205 -14.405 1.00 29.16 296 LYS A C 1
ATOM 2333 O O . LYS A 1 296 ? -4.814 4.447 -15.228 1.00 29.16 296 LYS A O 1
ATOM 2338 N N . LEU A 1 297 ? -6.872 3.668 -14.761 1.00 31.48 297 LEU A N 1
ATOM 2339 C CA . LEU A 1 297 ? -7.422 3.738 -16.116 1.00 31.48 297 LEU A CA 1
ATOM 2340 C C . LEU A 1 297 ? -8.725 4.515 -16.059 1.00 31.48 297 LEU A C 1
ATOM 2342 O O . LEU A 1 297 ? -9.534 4.171 -15.171 1.00 31.48 297 LEU A O 1
#

pLDDT: mean 73.74, std 19.67, range [29.16, 96.56]